Protein AF-A0A7Y5XVA0-F1 (afdb_monomer_lite)

Sequence (222 aa):
MSARGDDVVVELEGGRGWTISIGSWGIGSARVGIRITCPNGSQLECDTASADVRVTGTLGDARVRTASGDLRLDRVEGQLELKSASGDIYVQRVEGRATVNTVSGDVQLLTAMNGVAVNSVSGDAMLGEIFGDVAAGTVSGDLMVRAAGPGDVGLKAVSGDVVVAMRRGLRLRLDVNSVSGSVGSELEVSDAPARNDGPEATLRVRTVSGDVRITRAAEAVA

Foldseek 3Di:
DDDDPAEAEAEDDDDPDDDDDDDDDDDDPHHHHYHYHDDAQDEEDEEEAEDAAADDHHHEHYAYAYAYYAYAAEYYAHEAHEEYAEYAYHYAEYAYEYEYEYAYYEYAYAEYAAEYAYEYAYYEYAAHAYHEEYHYEYAYYEYAHQEYEAYEYAYEYAEYEYEHAYEPLEAEDEAEDEQEEEEEEPDDDDPPDPPGPGHYYYHYYYYDYYYYYYHHRDPPPD

Secondary structure (DSSP, 8-state):
-EEETTEEEEE--S-S-----------SS---EEEEE--TTEEEEEEESS--EEEEEEEEEEEEEESSS-EEEEEESS-EEEEEEES-EEEEEESS-EEEEEEES-EEEEEESS-EEEEEEES-EEEEEE-S-EEEEEEES-EEEEEE-SSEEEEEEEES-EEEEEPTT-EEEEEEEEEES-EEE-S----S-----PPEEEEEEEEEES-EEEEEPPP---

Radius of gyration: 20.23 Å; chains: 1; bounding box: 54×29×68 Å

pLDDT: mean 82.47, std 16.83, range [29.06, 97.69]

Structure (mmCIF, N/CA/C/O backbone):
data_AF-A0A7Y5XVA0-F1
#
_entry.id   AF-A0A7Y5XVA0-F1
#
loop_
_atom_site.group_PDB
_atom_site.id
_atom_site.type_symbol
_atom_site.label_atom_id
_atom_site.label_alt_id
_atom_site.label_comp_id
_atom_site.label_asym_id
_atom_site.label_entity_id
_atom_site.label_seq_id
_atom_site.pdbx_PDB_ins_code
_atom_site.Cartn_x
_atom_site.Cartn_y
_atom_site.Cartn_z
_atom_site.occupancy
_atom_site.B_iso_or_equiv
_atom_site.auth_seq_id
_atom_site.auth_comp_id
_atom_site.auth_asym_id
_atom_site.auth_atom_id
_atom_site.pdbx_PDB_model_num
ATOM 1 N N . MET A 1 1 ? -24.177 -7.136 22.968 1.00 45.56 1 MET A N 1
ATOM 2 C CA . MET A 1 1 ? -22.995 -6.504 23.593 1.00 45.56 1 MET A CA 1
ATOM 3 C C . MET A 1 1 ? -22.729 -7.198 24.919 1.00 45.56 1 MET A C 1
ATOM 5 O O . MET A 1 1 ? -23.541 -7.076 25.827 1.00 45.56 1 MET A O 1
ATOM 9 N N . SER A 1 2 ? -21.644 -7.961 25.026 1.00 37.25 2 SER A N 1
ATOM 10 C CA . SER A 1 2 ? -21.160 -8.493 26.305 1.00 37.25 2 SER A CA 1
ATOM 11 C C . SER A 1 2 ? -19.715 -8.047 26.479 1.00 37.25 2 SER A C 1
ATOM 13 O O . SER A 1 2 ? -18.892 -8.350 25.620 1.00 37.25 2 SER A O 1
ATOM 15 N N . ALA A 1 3 ? -19.414 -7.325 27.555 1.00 38.09 3 ALA A N 1
ATOM 16 C CA . ALA A 1 3 ? -18.051 -6.947 27.905 1.00 38.09 3 ALA A CA 1
ATOM 17 C C . ALA A 1 3 ? -17.576 -7.839 29.060 1.00 38.09 3 ALA A C 1
ATOM 19 O O . ALA A 1 3 ? -18.147 -7.807 30.152 1.00 38.09 3 ALA A O 1
ATOM 20 N N . ARG A 1 4 ? -16.549 -8.656 28.817 1.00 41.53 4 ARG A N 1
ATOM 21 C CA . ARG A 1 4 ? -15.642 -9.143 29.870 1.00 41.53 4 ARG A CA 1
ATOM 22 C C . ARG A 1 4 ? -14.407 -8.245 29.813 1.00 41.53 4 ARG A C 1
ATOM 24 O O . ARG A 1 4 ? -14.114 -7.744 28.739 1.00 41.53 4 ARG A O 1
ATOM 31 N N . GLY A 1 5 ? -13.739 -8.022 30.945 1.00 46.78 5 GLY A N 1
ATOM 32 C CA . GLY A 1 5 ? -12.806 -6.905 31.197 1.00 46.78 5 GLY A CA 1
ATOM 33 C C . GLY A 1 5 ? -11.734 -6.575 30.145 1.00 46.78 5 GLY A C 1
ATOM 34 O O . GLY A 1 5 ? -11.203 -5.471 30.192 1.00 46.78 5 GLY A O 1
ATOM 35 N N . ASP A 1 6 ? -11.479 -7.463 29.181 1.00 61.00 6 ASP A N 1
ATOM 36 C CA . ASP A 1 6 ? -10.396 -7.356 28.201 1.00 61.00 6 ASP A CA 1
ATOM 37 C C . ASP A 1 6 ? -10.855 -7.583 26.736 1.00 61.00 6 ASP A C 1
ATOM 39 O O . ASP A 1 6 ? -10.049 -7.428 25.819 1.00 61.00 6 ASP A O 1
ATOM 43 N N . ASP A 1 7 ? -12.125 -7.949 26.486 1.00 59.97 7 ASP A N 1
ATOM 44 C CA . ASP A 1 7 ? -12.673 -8.224 25.140 1.00 59.97 7 ASP A CA 1
ATOM 45 C C . ASP A 1 7 ? -14.049 -7.553 24.958 1.00 59.97 7 ASP A C 1
ATOM 47 O O . ASP A 1 7 ? -15.001 -7.802 25.710 1.00 59.97 7 ASP A O 1
ATOM 51 N N . VAL A 1 8 ? -14.152 -6.693 23.943 1.00 65.88 8 VAL A N 1
ATOM 52 C CA . VAL A 1 8 ? -15.393 -6.046 23.510 1.00 65.88 8 VAL A CA 1
ATOM 53 C C . VAL A 1 8 ? -15.875 -6.735 22.241 1.00 65.88 8 VAL A C 1
ATOM 55 O O . VAL A 1 8 ? -15.352 -6.503 21.151 1.00 65.88 8 VAL A O 1
ATOM 58 N N . VAL A 1 9 ? -16.918 -7.555 22.378 1.00 73.44 9 VAL A N 1
ATOM 59 C CA . VAL A 1 9 ? -17.551 -8.235 21.242 1.00 73.44 9 VAL A CA 1
ATOM 60 C C . VAL A 1 9 ? -18.834 -7.508 20.844 1.00 73.44 9 VAL A C 1
ATOM 62 O O . VAL A 1 9 ? -19.777 -7.380 21.639 1.00 73.44 9 VAL A O 1
ATOM 65 N N . VAL A 1 10 ? -18.866 -7.038 19.598 1.00 71.69 10 VAL A N 1
ATOM 66 C CA . VAL A 1 10 ? -20.031 -6.421 18.964 1.00 71.69 10 VAL A CA 1
ATOM 67 C C . VAL A 1 10 ? -20.466 -7.283 17.786 1.00 71.69 10 VAL A C 1
ATOM 69 O O . VAL A 1 10 ? -19.755 -7.406 16.795 1.00 71.69 10 VAL A O 1
ATOM 72 N N . GLU A 1 11 ? -21.652 -7.869 17.891 1.00 67.19 11 GLU A N 1
ATOM 73 C CA . GLU A 1 11 ? -22.294 -8.614 16.809 1.00 67.19 11 GLU A CA 1
ATOM 74 C C . GLU A 1 11 ? -23.479 -7.798 16.294 1.00 67.19 11 GLU A C 1
ATOM 76 O O . GLU A 1 11 ? -24.327 -7.369 17.080 1.00 67.19 11 GLU A O 1
ATOM 81 N N . LEU A 1 12 ? -23.508 -7.548 14.984 1.00 62.44 12 LEU A N 1
ATOM 82 C CA . LEU A 1 12 ? -24.607 -6.870 14.304 1.00 62.44 12 LEU A CA 1
ATOM 83 C C . LEU A 1 12 ? -25.375 -7.875 13.437 1.00 62.44 12 LEU A C 1
ATOM 85 O O . LEU A 1 12 ? -24.814 -8.441 12.499 1.00 62.44 12 LEU A O 1
ATOM 89 N N . GLU A 1 13 ? -26.670 -8.053 13.706 1.00 55.62 13 GLU A N 1
ATOM 90 C CA . GLU A 1 13 ? -27.573 -8.865 12.882 1.00 55.62 13 GLU A CA 1
ATOM 91 C C . GLU A 1 13 ? -28.537 -7.974 12.085 1.00 55.62 13 GLU A C 1
ATOM 93 O O . GLU A 1 13 ? -29.453 -7.376 12.645 1.00 55.62 13 GLU A O 1
ATOM 98 N N . GLY A 1 14 ? -28.362 -7.926 10.758 1.00 54.56 14 GLY A N 1
ATOM 99 C CA . GLY A 1 14 ? -29.307 -7.291 9.829 1.00 54.56 14 GLY A CA 1
ATOM 100 C C . GLY A 1 14 ? -29.400 -5.757 9.915 1.00 54.56 14 GLY A C 1
ATOM 101 O O . GLY A 1 14 ? -28.989 -5.132 10.879 1.00 54.56 14 GLY A O 1
ATOM 102 N N . GLY A 1 15 ? -29.934 -5.126 8.862 1.00 48.69 15 GLY A N 1
ATOM 103 C CA . GLY A 1 15 ? -30.126 -3.668 8.750 1.00 48.69 15 GLY A CA 1
ATOM 104 C C . GLY A 1 15 ? -29.052 -2.948 7.920 1.00 48.69 15 GLY A C 1
ATOM 105 O O . GLY A 1 15 ? -27.884 -3.328 7.916 1.00 48.69 15 GLY A O 1
ATOM 106 N N . ARG A 1 16 ? -29.462 -1.915 7.170 1.00 47.34 16 ARG A N 1
ATOM 107 C CA . ARG A 1 16 ? -28.569 -1.031 6.400 1.00 47.34 16 ARG A CA 1
ATOM 108 C C . ARG A 1 16 ? -28.247 0.214 7.230 1.00 47.34 16 ARG A C 1
ATOM 110 O O . ARG A 1 16 ? -29.170 0.841 7.735 1.00 47.34 16 ARG A O 1
ATOM 117 N N . GLY A 1 17 ? -26.969 0.598 7.285 1.00 50.00 17 GLY A N 1
ATOM 118 C CA . GLY A 1 17 ? -26.526 1.887 7.835 1.00 50.00 17 GLY A CA 1
ATOM 119 C C . GLY A 1 17 ? -26.361 1.916 9.356 1.00 50.00 17 GLY A C 1
ATOM 120 O O . GLY A 1 17 ? -27.030 2.692 10.030 1.00 50.00 17 GLY A O 1
ATOM 121 N N . TRP A 1 18 ? -25.459 1.095 9.897 1.00 57.81 18 TRP A N 1
ATOM 122 C CA . TRP A 1 18 ? -25.109 1.122 11.320 1.00 57.81 18 TRP A CA 1
ATOM 123 C C . TRP A 1 18 ? -23.803 1.885 11.544 1.00 57.81 18 TRP A C 1
ATOM 125 O O . TRP A 1 18 ? -22.840 1.699 10.803 1.00 57.81 18 TRP A O 1
ATOM 135 N N . THR A 1 19 ? -23.756 2.696 12.600 1.00 51.38 19 THR A N 1
ATOM 136 C CA . THR A 1 19 ? -22.535 3.348 13.087 1.00 51.38 19 THR A CA 1
ATOM 137 C C . THR A 1 19 ? -22.286 2.894 14.518 1.00 51.38 19 THR A C 1
ATOM 139 O O . THR A 1 19 ? -23.130 3.101 15.389 1.00 51.38 19 THR A O 1
ATOM 142 N N . ILE A 1 20 ? -21.130 2.281 14.771 1.00 59.50 20 ILE A N 1
ATOM 143 C CA . ILE A 1 20 ? -20.661 1.980 16.125 1.00 59.50 20 ILE A CA 1
ATOM 144 C C . ILE A 1 20 ? -19.644 3.059 16.489 1.00 59.50 20 ILE A C 1
ATOM 146 O O . ILE A 1 20 ? -18.610 3.172 15.839 1.00 59.50 20 ILE A O 1
ATOM 150 N N . SER A 1 21 ? -19.932 3.843 17.526 1.00 52.53 21 SER A N 1
ATOM 151 C CA . SER A 1 21 ? -18.971 4.786 18.099 1.00 52.53 21 SER A CA 1
ATOM 152 C C . SER A 1 21 ? -18.554 4.279 19.473 1.00 52.53 21 SER A C 1
ATOM 154 O O . SER A 1 21 ? -19.372 4.202 20.391 1.00 52.53 21 SER A O 1
ATOM 156 N N . ILE A 1 22 ? -17.290 3.875 19.598 1.00 60.47 22 ILE A N 1
ATOM 157 C CA . ILE A 1 22 ? -16.677 3.505 20.874 1.00 60.47 22 ILE A CA 1
ATOM 158 C C . ILE A 1 22 ? -15.844 4.714 21.302 1.00 60.47 22 ILE A C 1
ATOM 160 O O . ILE A 1 22 ? -14.907 5.099 20.609 1.00 60.47 22 ILE A O 1
ATOM 164 N N . GLY A 1 23 ? -16.254 5.371 22.390 1.00 51.88 23 GLY A N 1
ATOM 165 C CA . GLY A 1 23 ? -15.655 6.630 22.845 1.00 51.88 23 GLY A CA 1
ATOM 166 C C . GLY A 1 23 ? -14.207 6.503 23.330 1.00 51.88 23 GLY A C 1
ATOM 167 O O . GLY A 1 23 ? -13.654 5.411 23.421 1.00 51.88 23 GLY A O 1
ATOM 168 N N . SER A 1 24 ? -13.607 7.642 23.685 1.00 48.88 24 SER A N 1
ATOM 169 C CA . SER A 1 24 ? -12.249 7.716 24.238 1.00 48.88 24 SER A CA 1
ATOM 170 C C . SER A 1 24 ? -12.191 7.080 25.626 1.00 48.88 24 SER A C 1
ATOM 172 O O . SER A 1 24 ? -12.915 7.493 26.535 1.00 48.88 24 SER A O 1
ATOM 174 N N . TRP A 1 25 ? -11.351 6.061 25.791 1.00 55.16 25 TRP A N 1
ATOM 175 C CA . TRP A 1 25 ? -11.098 5.440 27.086 1.00 55.16 25 TRP A CA 1
ATOM 176 C C . TRP A 1 25 ? -9.774 5.990 27.621 1.00 55.16 25 TRP A C 1
ATOM 178 O O . TRP A 1 25 ? -8.738 5.887 26.969 1.00 55.16 25 TRP A O 1
ATOM 188 N N . GLY A 1 26 ? -9.792 6.570 28.821 1.00 49.34 26 GLY A N 1
ATOM 189 C CA . GLY A 1 26 ? -8.567 6.795 29.581 1.00 49.34 26 GLY A CA 1
ATOM 190 C C . GLY A 1 26 ? -8.193 5.490 30.267 1.00 49.34 26 GLY A C 1
ATOM 191 O O . GLY A 1 26 ? -8.879 5.090 31.204 1.00 49.34 26 GLY A O 1
ATOM 192 N N . ILE A 1 27 ? -7.151 4.802 29.801 1.00 48.59 27 ILE A N 1
ATOM 193 C CA . ILE A 1 27 ? -6.745 3.517 30.374 1.00 48.59 27 ILE A CA 1
ATOM 194 C C . ILE A 1 27 ? -5.239 3.525 30.606 1.00 48.59 27 ILE A C 1
ATOM 196 O O . ILE A 1 27 ? -4.465 3.936 29.744 1.00 48.59 27 ILE A O 1
ATOM 200 N N . GLY A 1 28 ? -4.827 3.052 31.783 1.00 56.44 28 GLY A N 1
ATOM 201 C CA . GLY A 1 28 ? -3.468 2.559 31.998 1.00 56.44 28 GLY A CA 1
ATOM 202 C C . GLY A 1 28 ? -3.158 1.350 31.099 1.00 56.44 28 GLY A C 1
ATOM 203 O O . GLY A 1 28 ? -3.885 1.060 30.158 1.00 56.44 28 GLY A O 1
ATOM 204 N N . SER A 1 29 ? -2.087 0.617 31.402 1.00 55.50 29 SER A N 1
ATOM 205 C CA . SER A 1 29 ? -1.448 -0.428 30.573 1.00 55.50 29 SER A CA 1
ATOM 206 C C . SER A 1 29 ? -2.275 -1.687 30.215 1.00 55.50 29 SER A C 1
ATOM 208 O O . SER A 1 29 ? -1.691 -2.744 29.973 1.00 55.50 29 SER A O 1
ATOM 210 N N . ALA A 1 30 ? -3.606 -1.638 30.221 1.00 61.94 30 ALA A N 1
ATOM 211 C CA . ALA A 1 30 ? -4.460 -2.764 29.857 1.00 61.94 30 ALA A CA 1
ATOM 212 C C . ALA A 1 30 ? -4.534 -2.937 28.330 1.00 61.94 30 ALA A C 1
ATOM 214 O O . ALA A 1 30 ? -4.651 -1.967 27.582 1.00 61.94 30 ALA A O 1
ATOM 215 N N . ARG A 1 31 ? -4.474 -4.191 27.869 1.00 68.00 31 ARG A N 1
ATOM 216 C CA . ARG A 1 31 ? -4.695 -4.560 26.464 1.00 68.00 31 ARG A CA 1
ATOM 217 C C . ARG A 1 31 ? -6.180 -4.829 26.260 1.00 68.00 31 ARG A C 1
ATOM 219 O O . ARG A 1 31 ? -6.758 -5.590 27.027 1.00 68.00 31 ARG A O 1
ATOM 226 N N . VAL A 1 32 ? -6.768 -4.235 25.227 1.00 74.00 32 VAL A N 1
ATOM 227 C CA . VAL A 1 32 ? -8.185 -4.413 24.888 1.00 74.00 32 VAL A CA 1
ATOM 228 C C . VAL A 1 32 ? -8.284 -5.071 23.518 1.00 74.00 32 VAL A C 1
ATOM 230 O O . VAL A 1 32 ? -7.736 -4.561 22.544 1.00 74.00 32 VAL A O 1
A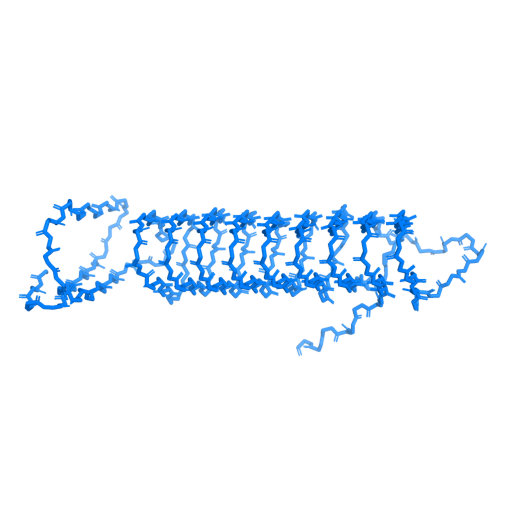TOM 233 N N . GLY A 1 33 ? -8.978 -6.204 23.447 1.00 82.12 33 GLY A N 1
ATOM 234 C CA . GLY A 1 33 ? -9.419 -6.803 22.192 1.00 82.12 33 GLY A CA 1
ATOM 235 C C . GLY A 1 33 ? -10.786 -6.254 21.799 1.00 82.12 33 GLY A C 1
ATOM 236 O O . GLY A 1 33 ? -11.673 -6.131 22.641 1.00 82.12 33 GLY A O 1
ATOM 237 N N . ILE A 1 34 ? -10.968 -5.913 20.524 1.00 84.19 34 ILE A N 1
ATOM 238 C CA . ILE A 1 34 ? -12.273 -5.526 19.982 1.00 84.19 34 ILE A CA 1
ATOM 239 C C . ILE A 1 34 ? -12.575 -6.440 18.801 1.00 84.19 34 ILE A C 1
ATOM 241 O O . ILE A 1 34 ? -11.815 -6.494 17.834 1.00 84.19 34 ILE A O 1
ATOM 245 N N . ARG A 1 35 ? -13.697 -7.157 18.870 1.00 87.88 35 ARG A N 1
ATOM 246 C CA . ARG A 1 35 ? -14.197 -8.005 17.785 1.00 87.88 35 ARG A CA 1
ATOM 247 C C . ARG A 1 35 ? -15.538 -7.465 17.313 1.00 87.88 35 ARG A C 1
ATOM 249 O O . ARG A 1 35 ? -16.496 -7.445 18.081 1.00 87.88 35 ARG A O 1
ATOM 256 N N . ILE A 1 36 ? -15.605 -7.051 16.051 1.00 86.31 36 ILE A N 1
ATOM 257 C CA . ILE A 1 36 ? -16.828 -6.537 15.429 1.00 86.31 36 ILE A CA 1
ATOM 258 C C . ILE A 1 36 ? -17.213 -7.459 14.275 1.00 86.31 36 ILE A C 1
ATOM 260 O O . ILE A 1 36 ? -16.455 -7.603 13.318 1.00 86.31 36 ILE A O 1
ATOM 264 N N . THR A 1 37 ? -18.400 -8.051 14.354 1.00 87.06 37 THR A N 1
ATOM 265 C CA . THR A 1 37 ? -19.007 -8.813 13.260 1.00 87.06 37 THR A CA 1
ATOM 266 C C . THR A 1 37 ? -20.062 -7.940 12.596 1.00 87.06 37 THR A C 1
ATOM 268 O O . THR A 1 37 ? -21.011 -7.500 13.248 1.00 87.06 37 THR A O 1
ATOM 271 N N . CYS A 1 38 ? -19.897 -7.683 11.301 1.00 85.19 38 CYS A N 1
ATOM 272 C CA . CYS A 1 38 ? -20.801 -6.862 10.502 1.00 85.19 38 CYS A CA 1
ATOM 273 C C . CYS A 1 38 ? -21.108 -7.533 9.149 1.00 85.19 38 CYS A C 1
ATOM 275 O O . CYS A 1 38 ? -20.374 -8.435 8.735 1.00 85.19 38 CYS A O 1
ATOM 277 N N . PRO A 1 39 ? -22.200 -7.144 8.465 1.00 86.44 39 PRO A N 1
ATOM 278 C CA . PRO A 1 39 ? -22.506 -7.641 7.126 1.00 86.44 39 PRO A CA 1
ATOM 279 C C . PRO A 1 39 ? -21.415 -7.299 6.100 1.00 86.44 39 PRO A C 1
ATOM 281 O O . PRO A 1 39 ? -20.732 -6.283 6.208 1.00 86.44 39 PRO A O 1
ATOM 284 N N . ASN A 1 40 ? -21.299 -8.112 5.048 1.00 86.94 40 ASN A N 1
ATOM 285 C CA . ASN A 1 40 ? -20.398 -7.810 3.932 1.00 86.94 40 ASN A CA 1
ATOM 286 C C . ASN A 1 40 ? -20.739 -6.455 3.292 1.00 86.94 40 ASN A C 1
ATOM 288 O O . ASN A 1 40 ? -21.912 -6.099 3.153 1.00 86.94 40 ASN A O 1
ATOM 292 N N . GLY A 1 41 ? -19.707 -5.723 2.875 1.00 85.38 41 GLY A N 1
ATOM 293 C CA . GLY A 1 41 ? -19.854 -4.396 2.276 1.00 85.38 41 GLY A CA 1
ATOM 294 C C . GLY A 1 41 ? -19.999 -3.265 3.300 1.00 85.38 41 GLY A C 1
ATOM 295 O O . GLY A 1 41 ? -20.217 -2.117 2.913 1.00 85.38 41 GLY A O 1
ATOM 296 N N . SER A 1 42 ? -19.874 -3.549 4.601 1.00 89.38 42 SER A N 1
ATOM 297 C CA . SER A 1 42 ? -19.803 -2.508 5.628 1.00 89.38 42 SER A CA 1
ATOM 298 C C . SER A 1 42 ? -18.618 -1.568 5.393 1.00 89.38 42 SER A C 1
ATOM 300 O O . SER A 1 42 ? -17.539 -1.991 4.973 1.00 89.38 42 SER A O 1
ATOM 302 N N . GLN A 1 43 ? -18.838 -0.282 5.669 1.00 90.62 43 GLN A N 1
ATOM 303 C CA . GLN A 1 43 ? -17.787 0.728 5.629 1.00 90.62 43 GLN A CA 1
ATOM 304 C C . GLN A 1 43 ? -16.954 0.658 6.908 1.00 90.62 43 GLN A C 1
ATOM 306 O O . GLN A 1 43 ? -17.509 0.564 8.005 1.00 90.62 43 GLN A O 1
ATOM 311 N N . LEU A 1 44 ? -15.634 0.718 6.763 1.00 90.00 44 LEU A N 1
ATOM 312 C CA . LEU A 1 44 ? -14.701 0.763 7.883 1.00 90.00 44 LEU A CA 1
ATOM 313 C C . LEU A 1 44 ? -14.112 2.165 8.001 1.00 90.00 44 LEU A C 1
ATOM 315 O O . LEU A 1 44 ? -13.442 2.629 7.084 1.00 90.00 44 LEU A O 1
ATOM 319 N N . GLU A 1 45 ? -14.295 2.799 9.154 1.00 92.62 45 GLU A N 1
ATOM 320 C CA . GLU A 1 45 ? -13.478 3.930 9.587 1.00 92.62 45 GLU A CA 1
ATOM 321 C C . GLU A 1 45 ? -12.815 3.549 10.911 1.00 92.62 45 GLU A C 1
ATOM 323 O O . GLU A 1 45 ? -13.498 3.264 11.895 1.00 92.62 45 GLU A O 1
ATOM 328 N N . CYS A 1 46 ? -11.486 3.462 10.912 1.00 89.06 46 CYS A N 1
ATOM 329 C CA . CYS A 1 46 ? -10.713 3.032 12.071 1.00 89.06 46 CYS A CA 1
ATOM 330 C C . CYS A 1 46 ? -9.558 3.997 12.327 1.00 89.06 46 CYS A C 1
ATOM 332 O O . CYS A 1 46 ? -8.667 4.148 11.493 1.00 89.06 46 CYS A O 1
ATOM 334 N N . ASP A 1 47 ? -9.578 4.624 13.499 1.00 91.81 47 ASP A N 1
ATOM 335 C CA . ASP A 1 47 ? -8.521 5.496 13.991 1.00 91.81 47 ASP A CA 1
ATOM 336 C C . ASP A 1 47 ? -7.930 4.887 15.261 1.00 91.81 47 ASP A C 1
ATOM 338 O O . ASP A 1 47 ? -8.647 4.652 16.236 1.00 91.81 47 ASP A O 1
ATOM 342 N N . THR A 1 48 ? -6.627 4.622 15.265 1.00 86.56 48 THR A N 1
ATOM 343 C CA . THR A 1 48 ? -5.937 4.058 16.430 1.00 86.56 48 THR A CA 1
ATOM 344 C C . THR A 1 48 ? -4.554 4.672 16.625 1.00 86.56 48 THR A C 1
ATOM 346 O O . THR A 1 48 ? -3.878 5.071 15.682 1.00 86.56 48 THR A O 1
ATOM 349 N N . ALA A 1 49 ? -4.118 4.781 17.878 1.00 87.38 49 ALA A N 1
ATOM 350 C CA . ALA A 1 49 ? -2.747 5.173 18.193 1.00 87.38 49 ALA A CA 1
ATOM 351 C C . ALA A 1 49 ? -1.802 3.958 18.197 1.00 87.38 49 ALA A C 1
ATOM 353 O O . ALA A 1 49 ? -0.658 4.047 17.759 1.00 87.38 49 ALA A O 1
ATOM 354 N N . SER A 1 50 ? -2.274 2.823 18.708 1.00 86.31 50 SER A N 1
ATOM 355 C CA . SER A 1 50 ? -1.495 1.591 18.795 1.00 86.31 50 SER A CA 1
ATOM 356 C C . SER A 1 50 ? -2.437 0.400 18.862 1.00 86.31 50 SER A C 1
ATOM 358 O O . SER A 1 50 ? -2.986 0.101 19.922 1.00 86.31 50 SER A O 1
ATOM 360 N N . ALA A 1 51 ? -2.697 -0.223 17.715 1.00 87.56 51 ALA A N 1
ATOM 361 C CA . ALA A 1 51 ? -3.470 -1.456 17.642 1.00 87.56 51 ALA A CA 1
ATOM 362 C C . ALA A 1 51 ? -3.251 -2.162 16.307 1.00 87.56 51 ALA A C 1
ATOM 364 O O . ALA A 1 51 ? -3.215 -1.513 15.260 1.00 87.56 51 ALA A O 1
ATOM 365 N N . ASP A 1 52 ? -3.225 -3.490 16.356 1.00 91.25 52 ASP A N 1
ATOM 366 C CA . ASP A 1 52 ? -3.292 -4.311 15.155 1.00 91.25 52 ASP A CA 1
ATOM 367 C C . ASP A 1 52 ? -4.741 -4.373 14.669 1.00 91.25 52 ASP A C 1
ATOM 369 O O . ASP A 1 52 ? -5.665 -4.674 15.434 1.00 91.25 52 ASP A O 1
ATOM 373 N N . VAL A 1 53 ? -4.950 -4.119 13.381 1.00 92.69 53 VAL A N 1
ATOM 374 C CA . VAL A 1 53 ? -6.271 -4.165 12.753 1.00 92.69 53 VAL A CA 1
ATOM 375 C C . VAL A 1 53 ? -6.296 -5.325 11.779 1.00 92.69 53 VAL A C 1
ATOM 377 O O . VAL A 1 53 ? -5.653 -5.300 10.731 1.00 92.69 53 VAL A O 1
ATOM 380 N N . ARG A 1 54 ? -7.082 -6.350 12.104 1.00 95.06 54 ARG A N 1
ATOM 381 C CA . ARG A 1 54 ? -7.335 -7.482 11.212 1.00 95.06 54 ARG A CA 1
ATOM 382 C C . ARG A 1 54 ? -8.792 -7.481 10.786 1.00 95.06 54 ARG A C 1
ATOM 384 O O . ARG A 1 54 ? -9.682 -7.572 11.626 1.00 95.06 54 ARG A O 1
ATOM 391 N N . VAL A 1 55 ? -9.015 -7.456 9.478 1.00 93.62 55 VAL A N 1
ATOM 392 C CA . VAL A 1 55 ? -10.339 -7.588 8.878 1.00 93.62 55 VAL A CA 1
ATOM 393 C C . VAL A 1 55 ? -10.367 -8.802 7.976 1.00 93.62 55 VAL A C 1
ATOM 395 O O . VAL A 1 55 ? -9.633 -8.883 6.992 1.00 93.62 55 VAL A O 1
ATOM 398 N N . THR A 1 56 ? -11.266 -9.717 8.311 1.00 93.69 56 THR A N 1
ATOM 399 C CA . THR A 1 56 ? -11.569 -10.895 7.507 1.00 93.69 56 THR A CA 1
ATOM 400 C C . THR A 1 56 ? -12.897 -10.713 6.787 1.00 93.69 56 THR A C 1
ATOM 402 O O . THR A 1 56 ? -13.873 -10.299 7.414 1.00 93.69 56 THR A O 1
ATOM 405 N N . GLY A 1 57 ? -12.957 -11.066 5.505 1.00 92.12 57 GLY A N 1
ATOM 406 C CA . GLY A 1 57 ? -14.158 -10.894 4.682 1.00 92.12 57 GLY A CA 1
ATOM 407 C C . GLY A 1 57 ? -14.094 -9.661 3.782 1.00 92.12 57 GLY A C 1
ATOM 408 O O . GLY A 1 57 ? -13.015 -9.255 3.354 1.00 92.12 57 GLY A O 1
ATOM 409 N N . THR A 1 58 ? -15.261 -9.117 3.424 1.00 92.44 58 THR A N 1
ATOM 410 C CA . THR A 1 58 ? -15.368 -8.066 2.400 1.00 92.44 58 THR A CA 1
ATOM 411 C C . THR A 1 58 ? -15.913 -6.766 2.977 1.00 92.44 58 THR A C 1
ATOM 413 O O . THR A 1 58 ? -17.037 -6.729 3.481 1.00 92.44 58 THR A O 1
ATOM 416 N N . LEU A 1 59 ? -15.122 -5.702 2.864 1.00 93.31 59 LEU A N 1
ATOM 417 C CA . LEU A 1 59 ? -15.512 -4.332 3.186 1.00 93.31 59 LEU A CA 1
ATOM 418 C C . LEU A 1 59 ? -16.052 -3.613 1.949 1.00 93.31 59 LEU A C 1
ATOM 420 O O . LEU A 1 59 ? -15.677 -3.942 0.825 1.00 93.31 59 LEU A O 1
ATOM 424 N N . GLY A 1 60 ? -16.893 -2.605 2.179 1.00 94.38 60 GLY A N 1
ATOM 425 C CA . GLY A 1 60 ? -17.238 -1.601 1.175 1.00 94.38 60 GLY A CA 1
ATOM 426 C C . GLY A 1 60 ? -16.073 -0.628 1.006 1.00 94.38 60 GLY A C 1
ATOM 427 O O . GLY A 1 60 ? -15.008 -1.015 0.533 1.00 94.38 60 GLY A O 1
ATOM 428 N N . ASP A 1 61 ? -16.250 0.620 1.437 1.00 94.12 61 ASP A N 1
ATOM 429 C CA . ASP A 1 61 ? -15.144 1.576 1.565 1.00 94.12 61 ASP A CA 1
ATOM 430 C C . ASP A 1 61 ? -14.392 1.373 2.887 1.00 94.12 61 ASP A C 1
ATOM 432 O O . ASP A 1 61 ? -14.993 1.052 3.917 1.00 94.12 61 ASP A O 1
ATOM 436 N N . ALA A 1 62 ? -13.080 1.595 2.879 1.00 95.19 62 ALA A N 1
ATOM 437 C CA . ALA A 1 62 ? -12.236 1.448 4.057 1.00 95.19 62 ALA A CA 1
ATOM 438 C C . ALA A 1 62 ? -11.285 2.637 4.216 1.00 95.19 62 ALA A C 1
ATOM 440 O O . ALA A 1 62 ? -10.478 2.935 3.335 1.00 95.19 62 ALA A O 1
ATOM 441 N N . ARG A 1 63 ? -11.344 3.283 5.381 1.00 96.31 63 ARG A N 1
ATOM 442 C CA . ARG A 1 63 ? -10.401 4.302 5.833 1.00 96.31 63 ARG A CA 1
ATOM 443 C C . ARG A 1 63 ? -9.783 3.866 7.155 1.00 96.31 63 ARG A C 1
ATOM 445 O O . ARG A 1 63 ? -10.490 3.709 8.147 1.00 96.31 63 ARG A O 1
ATOM 452 N N . VAL A 1 64 ? -8.464 3.718 7.185 1.00 95.19 64 VAL A N 1
ATOM 453 C CA . VAL A 1 64 ? -7.740 3.390 8.418 1.00 95.19 64 VAL A CA 1
ATOM 454 C C . VAL A 1 64 ? -6.596 4.369 8.619 1.00 95.19 64 VAL A C 1
ATOM 456 O O . VAL A 1 64 ? -5.789 4.590 7.712 1.00 95.19 64 VAL A O 1
ATOM 459 N N . ARG A 1 65 ? -6.520 4.956 9.813 1.00 95.12 65 ARG A N 1
ATOM 460 C CA . ARG A 1 65 ? -5.383 5.758 10.259 1.00 95.12 65 ARG A CA 1
ATOM 461 C C . ARG A 1 65 ? -4.841 5.154 11.546 1.00 95.12 65 ARG A C 1
ATOM 463 O O . ARG A 1 65 ? -5.552 5.053 12.542 1.00 95.12 65 ARG A O 1
ATOM 470 N N . THR A 1 66 ? -3.576 4.762 11.525 1.00 92.31 66 THR A N 1
ATOM 471 C CA . THR A 1 66 ? -2.886 4.247 12.705 1.00 92.31 66 THR A CA 1
ATOM 472 C C . THR A 1 66 ? -1.571 4.978 12.934 1.00 92.31 66 THR A C 1
ATOM 474 O O . THR A 1 66 ? -0.882 5.343 11.982 1.00 92.31 66 THR A O 1
ATOM 477 N N . ALA A 1 67 ? -1.210 5.222 14.193 1.00 91.00 67 ALA A N 1
ATOM 478 C CA . ALA A 1 67 ? 0.153 5.639 14.511 1.00 91.00 67 ALA A CA 1
ATOM 479 C C . ALA A 1 67 ? 1.098 4.436 14.667 1.00 91.00 67 ALA A C 1
ATOM 481 O O . ALA A 1 67 ? 2.275 4.562 14.349 1.00 91.00 67 ALA A O 1
ATOM 482 N N . SER A 1 68 ? 0.605 3.279 15.117 1.00 90.06 68 SER A N 1
ATOM 483 C CA . SER A 1 68 ? 1.393 2.048 15.216 1.00 90.06 68 SER A CA 1
ATOM 484 C C . SER A 1 68 ? 0.516 0.795 15.202 1.00 90.06 68 SER A C 1
ATOM 486 O O . SER A 1 68 ? -0.601 0.806 15.727 1.00 90.06 68 SER A O 1
ATOM 488 N N . GLY A 1 69 ? 1.044 -0.292 14.650 1.00 89.31 69 GLY A N 1
ATOM 489 C CA . GLY A 1 69 ? 0.400 -1.606 14.635 1.00 89.31 69 GLY A CA 1
ATOM 490 C C . GLY A 1 69 ? 0.140 -2.112 13.223 1.00 89.31 69 GLY A C 1
ATOM 491 O O . GLY A 1 69 ? 0.060 -1.331 12.270 1.00 89.31 69 GLY A O 1
ATOM 492 N N . ASP A 1 70 ? 0.015 -3.427 13.103 1.00 94.38 70 ASP A N 1
ATOM 493 C CA . ASP A 1 70 ? -0.066 -4.085 11.805 1.00 94.38 70 ASP A CA 1
ATOM 494 C C . ASP A 1 70 ? -1.491 -4.034 11.250 1.00 94.38 70 ASP A C 1
ATOM 496 O O . ASP A 1 70 ? -2.485 -4.216 11.961 1.00 94.38 70 ASP A O 1
ATOM 500 N N . LEU A 1 71 ? -1.605 -3.817 9.944 1.00 95.50 71 LEU A N 1
ATOM 501 C CA . LEU A 1 71 ? -2.876 -3.740 9.236 1.00 95.50 71 LEU A CA 1
ATOM 502 C C . LEU A 1 71 ? -3.001 -4.931 8.295 1.00 95.50 71 LEU A C 1
ATOM 504 O O . LEU A 1 71 ? -2.193 -5.106 7.390 1.00 95.50 71 LEU A O 1
ATOM 508 N N . ARG A 1 72 ? -4.050 -5.737 8.459 1.00 97.00 72 ARG A N 1
ATOM 509 C CA . ARG A 1 72 ? -4.356 -6.854 7.562 1.00 97.00 72 ARG A CA 1
ATOM 510 C C . ARG A 1 72 ? -5.797 -6.780 7.077 1.00 97.00 72 ARG A C 1
ATOM 512 O O . ARG A 1 72 ? -6.717 -6.990 7.866 1.00 97.00 72 ARG A O 1
ATOM 519 N N . LEU A 1 73 ? -5.985 -6.537 5.782 1.00 96.12 73 LEU A N 1
ATOM 520 C CA . LEU A 1 73 ? -7.295 -6.476 5.129 1.00 96.12 73 LEU A CA 1
ATOM 521 C C . LEU A 1 73 ? -7.408 -7.540 4.029 1.00 96.12 73 LEU A C 1
ATOM 523 O O . LEU A 1 73 ? -6.583 -7.587 3.116 1.00 96.12 73 LEU A O 1
ATOM 527 N N . ASP A 1 74 ? -8.455 -8.363 4.078 1.00 95.56 74 ASP A N 1
ATOM 528 C CA . ASP A 1 74 ? -8.688 -9.394 3.060 1.00 95.56 74 ASP A CA 1
ATOM 529 C C . ASP A 1 74 ? -9.216 -8.803 1.738 1.00 95.56 74 ASP A C 1
ATOM 531 O O . ASP A 1 74 ? -8.604 -8.971 0.678 1.00 95.56 74 ASP A O 1
ATOM 535 N N . ARG A 1 75 ? -10.364 -8.111 1.769 1.00 95.94 75 ARG A N 1
ATOM 536 C CA . ARG A 1 75 ? -10.987 -7.547 0.563 1.00 95.94 75 ARG A CA 1
ATOM 537 C C . ARG A 1 75 ? -11.696 -6.224 0.825 1.00 95.94 75 ARG A C 1
ATOM 539 O O . ARG A 1 75 ? -12.468 -6.108 1.774 1.00 95.94 75 ARG A O 1
ATOM 546 N N . VAL A 1 76 ? -11.488 -5.268 -0.076 1.00 96.88 76 VAL A N 1
ATOM 547 C CA . VAL A 1 76 ? -12.171 -3.967 -0.108 1.00 96.88 76 VAL A CA 1
ATOM 548 C C . VAL A 1 76 ? -12.809 -3.789 -1.485 1.00 96.88 76 VAL A C 1
ATOM 550 O O . VAL A 1 76 ? -12.099 -3.711 -2.484 1.00 96.88 76 VAL A O 1
ATOM 553 N N . GLU A 1 77 ? -14.139 -3.775 -1.563 1.00 95.38 77 GLU A N 1
ATOM 554 C CA . GLU A 1 77 ? -14.873 -3.579 -2.825 1.00 95.38 77 GLU A CA 1
ATOM 555 C C . GLU A 1 77 ? -14.893 -2.108 -3.265 1.00 95.38 77 GLU A C 1
ATOM 557 O O . GLU A 1 77 ? -14.936 -1.799 -4.455 1.00 95.38 77 GLU A O 1
ATOM 562 N N . GLY A 1 78 ? -14.859 -1.192 -2.301 1.00 94.94 78 GLY A N 1
ATOM 563 C CA . GLY A 1 78 ? -14.855 0.245 -2.521 1.00 94.94 78 GLY A CA 1
ATOM 564 C C . GLY A 1 78 ? -13.452 0.848 -2.546 1.00 94.94 78 GLY A C 1
ATOM 565 O O . GLY A 1 78 ? -12.466 0.213 -2.928 1.00 94.94 78 GLY A O 1
ATOM 566 N N . GLN A 1 79 ? -13.365 2.113 -2.146 1.00 95.88 79 GLN A N 1
ATOM 567 C CA . GLN A 1 79 ? -12.101 2.838 -2.037 1.00 95.88 79 GLN A CA 1
ATOM 568 C C . GLN A 1 79 ? -11.358 2.455 -0.756 1.00 95.88 79 GLN A C 1
ATOM 570 O O . GLN A 1 79 ? -11.963 2.300 0.306 1.00 95.88 79 GLN A O 1
ATOM 575 N N . LEU A 1 80 ? -10.031 2.356 -0.852 1.00 97.44 80 LEU A N 1
ATOM 576 C CA . LEU A 1 80 ? -9.148 2.121 0.286 1.00 97.44 80 LEU A CA 1
ATOM 577 C C . LEU A 1 80 ? -8.263 3.347 0.535 1.00 97.44 80 LEU A C 1
ATOM 579 O O . LEU A 1 80 ? -7.480 3.732 -0.332 1.00 97.44 80 LEU A O 1
ATOM 583 N N . GLU A 1 81 ? -8.334 3.911 1.738 1.00 97.38 81 GLU A N 1
ATOM 584 C CA . GLU A 1 81 ? -7.419 4.938 2.239 1.00 97.38 81 GLU A CA 1
ATOM 585 C C . GLU A 1 81 ? -6.728 4.438 3.517 1.00 97.38 81 GLU A C 1
ATOM 587 O O . GLU A 1 81 ? -7.351 4.323 4.571 1.00 97.38 81 GLU A O 1
ATOM 592 N N . LEU A 1 82 ? -5.427 4.161 3.436 1.00 96.19 82 LEU A N 1
ATOM 593 C CA . LEU A 1 82 ? -4.602 3.744 4.569 1.00 96.19 82 LEU A CA 1
ATOM 594 C C . LEU A 1 82 ? -3.532 4.787 4.867 1.00 96.19 82 LEU A C 1
ATOM 596 O O . LEU A 1 82 ? -2.802 5.226 3.973 1.00 96.19 82 LEU A O 1
ATOM 600 N N . LYS A 1 83 ? -3.422 5.163 6.140 1.00 95.94 83 LYS A N 1
ATOM 601 C CA . LYS A 1 83 ? -2.332 5.985 6.665 1.00 95.94 83 LYS A CA 1
ATOM 602 C C . LYS A 1 83 ? -1.758 5.313 7.905 1.00 95.94 83 LYS A C 1
ATOM 604 O O . LYS A 1 83 ? -2.482 5.109 8.873 1.00 95.94 83 LYS A O 1
ATOM 609 N N . SER A 1 84 ? -0.472 4.994 7.876 1.00 94.56 84 SER A N 1
ATOM 610 C CA . SER A 1 84 ? 0.253 4.454 9.025 1.00 94.56 84 SER A CA 1
ATOM 611 C C . SER A 1 84 ? 1.495 5.293 9.314 1.00 94.56 84 SER A C 1
ATOM 613 O O . SER A 1 84 ? 2.125 5.803 8.388 1.00 94.56 84 SER A O 1
ATOM 615 N N . ALA A 1 85 ? 1.860 5.472 10.581 1.00 93.38 85 ALA A N 1
ATOM 616 C CA . ALA A 1 85 ? 3.199 5.964 10.914 1.00 93.38 85 ALA A CA 1
ATOM 617 C C . ALA A 1 85 ? 4.184 4.801 11.112 1.00 93.38 85 ALA A C 1
ATOM 619 O O . ALA A 1 85 ? 5.324 4.892 10.659 1.00 93.38 85 ALA A O 1
ATOM 620 N N . SER A 1 86 ? 3.754 3.694 11.718 1.00 91.56 86 SER A N 1
ATOM 621 C CA . SER A 1 86 ? 4.548 2.471 11.794 1.00 91.56 86 SER A CA 1
ATOM 622 C C . SER A 1 86 ? 3.694 1.204 11.777 1.00 91.56 86 SER A C 1
ATOM 624 O O . SER A 1 86 ? 2.568 1.194 12.272 1.00 91.56 86 SER A O 1
ATOM 626 N N . GLY A 1 87 ? 4.253 0.123 11.240 1.00 91.38 87 GLY A N 1
ATOM 627 C CA . GLY A 1 87 ? 3.622 -1.198 11.202 1.00 91.38 87 GLY A CA 1
ATOM 628 C C . GLY A 1 87 ? 3.417 -1.689 9.778 1.00 91.38 87 GLY A C 1
ATOM 629 O O . GLY A 1 87 ? 3.353 -0.890 8.837 1.00 91.38 87 GLY A O 1
ATOM 630 N N . ASP A 1 88 ? 3.323 -3.005 9.636 1.00 95.62 88 ASP A N 1
ATOM 631 C CA . ASP A 1 88 ? 3.255 -3.639 8.328 1.00 95.62 88 ASP A CA 1
ATOM 632 C C . ASP A 1 88 ? 1.822 -3.625 7.800 1.00 95.62 88 ASP A C 1
ATOM 634 O O . ASP A 1 88 ? 0.844 -3.836 8.524 1.00 95.62 88 ASP A O 1
ATOM 638 N N . ILE A 1 89 ? 1.685 -3.367 6.505 1.00 96.69 89 ILE A N 1
ATOM 639 C CA . ILE A 1 89 ? 0.400 -3.255 5.829 1.00 96.69 89 ILE A CA 1
ATOM 640 C C . ILE A 1 89 ? 0.275 -4.399 4.839 1.00 96.69 89 ILE A C 1
ATOM 642 O O . ILE A 1 89 ? 0.979 -4.457 3.838 1.00 96.69 89 ILE A O 1
ATOM 646 N N . TYR A 1 90 ? -0.697 -5.268 5.068 1.00 97.69 90 TYR A N 1
ATOM 647 C CA . TYR A 1 90 ? -1.076 -6.330 4.157 1.00 97.69 90 TYR A CA 1
ATOM 648 C C . TYR A 1 90 ? -2.508 -6.131 3.672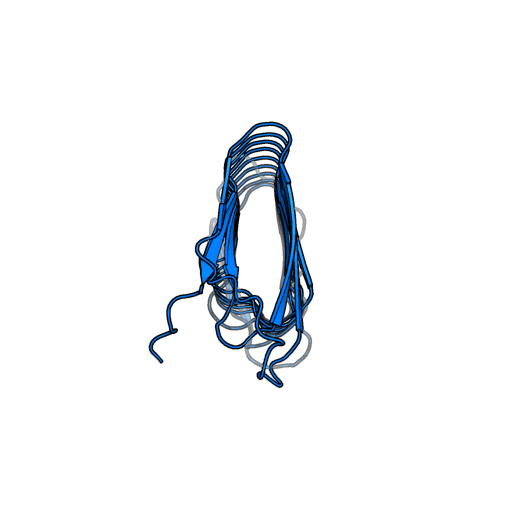 1.00 97.69 90 TYR A C 1
ATOM 650 O O . TYR A 1 90 ? -3.460 -6.116 4.457 1.00 97.69 90 TYR A O 1
ATOM 658 N N . VAL A 1 91 ? -2.681 -6.052 2.359 1.00 97.12 91 VAL A N 1
ATOM 659 C CA . VAL A 1 91 ? -3.989 -5.969 1.716 1.00 97.12 91 VAL A CA 1
ATOM 660 C C . VAL A 1 91 ? -4.052 -7.002 0.602 1.00 97.12 91 VAL A C 1
ATOM 662 O O . VAL A 1 91 ? -3.270 -6.971 -0.348 1.00 97.12 91 VAL A O 1
ATOM 665 N N . GLN A 1 92 ? -4.990 -7.940 0.696 1.00 97.12 92 GLN A N 1
ATOM 666 C CA . GLN A 1 92 ? -5.073 -9.015 -0.288 1.00 97.12 92 GLN A CA 1
ATOM 667 C C . GLN A 1 92 ? -5.756 -8.563 -1.589 1.00 97.12 92 GLN A C 1
ATOM 669 O O . GLN A 1 92 ? -5.253 -8.860 -2.672 1.00 97.12 92 GLN A O 1
ATOM 674 N N . ARG A 1 93 ? -6.884 -7.847 -1.532 1.00 96.19 93 ARG A N 1
ATOM 675 C CA . ARG A 1 93 ? -7.543 -7.350 -2.750 1.00 96.19 93 ARG A CA 1
ATOM 676 C C . ARG A 1 93 ? -8.286 -6.039 -2.542 1.00 96.19 93 ARG A C 1
ATOM 678 O O . ARG A 1 93 ? -9.039 -5.901 -1.582 1.00 96.19 93 ARG A O 1
ATOM 685 N N . VAL A 1 94 ? -8.144 -5.131 -3.502 1.00 97.12 94 VAL A N 1
ATOM 686 C CA . VAL A 1 94 ? -8.950 -3.911 -3.606 1.00 97.12 94 VAL A CA 1
ATOM 687 C C . VAL A 1 94 ? -9.582 -3.841 -4.990 1.00 97.12 94 VAL A C 1
ATOM 689 O O . VAL A 1 94 ? -8.880 -3.858 -6.001 1.00 97.12 94 VAL A O 1
ATOM 692 N N . GLU A 1 95 ? -10.907 -3.778 -5.039 1.00 95.19 95 GLU A N 1
ATOM 693 C CA . GLU A 1 95 ? -11.644 -3.597 -6.289 1.00 95.19 95 GLU A CA 1
ATOM 694 C C . GLU A 1 95 ? -11.667 -2.115 -6.685 1.00 95.19 95 GLU A C 1
ATOM 696 O O . GLU A 1 95 ? -11.482 -1.802 -7.853 1.00 95.19 95 GLU A O 1
ATOM 701 N N . GLY A 1 96 ? -11.831 -1.180 -5.743 1.00 94.44 96 GLY A N 1
ATOM 702 C CA . GLY A 1 96 ? -11.736 0.255 -6.019 1.00 94.44 96 GLY A CA 1
ATOM 703 C C . GLY A 1 96 ? -10.299 0.787 -6.090 1.00 94.44 96 GLY A C 1
ATOM 704 O O . GLY A 1 96 ? -9.331 0.054 -6.300 1.00 94.44 96 GLY A O 1
ATOM 705 N N . ARG A 1 97 ? -10.154 2.109 -5.934 1.00 95.06 97 ARG A N 1
ATOM 706 C CA . ARG A 1 97 ? -8.841 2.768 -5.907 1.00 95.06 97 ARG A CA 1
ATOM 707 C C . ARG A 1 97 ? -8.203 2.612 -4.530 1.00 95.06 97 ARG A C 1
ATOM 709 O O . ARG A 1 97 ? -8.841 2.927 -3.525 1.00 95.06 97 ARG A O 1
ATOM 716 N N . ALA A 1 98 ? -6.938 2.205 -4.492 1.00 96.94 98 ALA A N 1
ATOM 717 C CA . ALA A 1 98 ? -6.171 2.093 -3.254 1.00 96.94 98 ALA A CA 1
ATOM 718 C C . ALA A 1 98 ? -5.193 3.262 -3.087 1.00 96.94 98 ALA A C 1
ATOM 720 O O . ALA A 1 98 ? -4.424 3.569 -3.994 1.00 96.94 98 ALA A O 1
ATOM 721 N N . THR A 1 99 ? -5.204 3.902 -1.919 1.00 97.44 99 THR A N 1
ATOM 722 C CA . THR A 1 99 ? -4.223 4.911 -1.506 1.00 97.44 99 THR A CA 1
ATOM 723 C C . THR A 1 99 ? -3.618 4.502 -0.170 1.00 97.44 99 THR A C 1
ATOM 725 O O . THR A 1 99 ? -4.325 4.440 0.833 1.00 97.44 99 THR A O 1
ATOM 728 N N . VAL A 1 100 ? -2.314 4.245 -0.144 1.00 96.94 100 VAL A N 1
ATOM 729 C CA . VAL A 1 100 ? -1.577 3.801 1.043 1.00 96.94 100 VAL A CA 1
ATOM 730 C C . VAL A 1 100 ? -0.429 4.764 1.299 1.00 96.94 100 VAL A C 1
ATOM 732 O O . VAL A 1 100 ? 0.386 5.012 0.416 1.00 96.94 100 VAL A O 1
ATOM 735 N N . ASN A 1 101 ? -0.357 5.321 2.502 1.00 96.50 101 ASN A N 1
ATOM 736 C CA . ASN A 1 101 ? 0.770 6.140 2.927 1.00 96.50 101 ASN A CA 1
ATOM 737 C C . ASN A 1 101 ? 1.312 5.588 4.240 1.00 96.50 101 ASN A C 1
ATOM 739 O O . ASN A 1 101 ? 0.562 5.476 5.209 1.00 96.50 101 ASN A O 1
ATOM 743 N N . THR A 1 102 ? 2.598 5.265 4.279 1.00 94.94 102 THR A N 1
ATOM 744 C CA . THR A 1 102 ? 3.277 4.834 5.500 1.00 94.94 102 THR A CA 1
ATOM 745 C C . THR A 1 102 ? 4.563 5.622 5.719 1.00 94.94 102 THR A C 1
ATOM 747 O O . THR A 1 102 ? 5.188 6.088 4.766 1.00 94.94 102 THR A O 1
ATOM 750 N N . VAL A 1 103 ? 4.965 5.806 6.973 1.00 95.12 103 VAL A N 1
ATOM 751 C CA . VAL A 1 103 ? 6.300 6.335 7.285 1.00 95.12 103 VAL A CA 1
ATOM 752 C C . VAL A 1 103 ? 7.289 5.186 7.454 1.00 95.12 103 VAL A C 1
ATOM 754 O O . VAL A 1 103 ? 8.373 5.244 6.884 1.00 95.12 103 VAL A O 1
ATOM 757 N N . SER A 1 104 ? 6.921 4.138 8.185 1.00 92.81 104 SER A N 1
ATOM 758 C CA . SER A 1 104 ? 7.784 2.989 8.456 1.00 92.81 104 SER A CA 1
ATOM 759 C C . SER A 1 104 ? 6.991 1.688 8.395 1.00 92.81 104 SER A C 1
ATOM 761 O O . SER A 1 104 ? 5.895 1.618 8.946 1.00 92.81 104 SER A O 1
ATOM 763 N N . GLY A 1 105 ? 7.571 0.648 7.808 1.00 92.00 105 GLY A N 1
ATOM 764 C CA . GLY A 1 105 ? 6.954 -0.678 7.705 1.00 92.00 105 GLY A CA 1
ATOM 765 C C . GLY A 1 105 ? 6.674 -1.070 6.262 1.00 92.00 105 GLY A C 1
ATOM 766 O O . GLY A 1 105 ? 6.596 -0.214 5.373 1.00 92.00 105 GLY A O 1
ATOM 767 N N . ASP A 1 106 ? 6.535 -2.371 6.047 1.00 95.50 106 ASP A N 1
ATOM 768 C CA . ASP A 1 106 ? 6.420 -2.931 4.709 1.00 95.50 106 ASP A CA 1
ATOM 769 C C . ASP A 1 106 ? 4.975 -2.856 4.214 1.00 95.50 106 ASP A C 1
ATOM 771 O O . ASP A 1 106 ? 4.010 -3.010 4.968 1.00 95.50 106 ASP A O 1
ATOM 775 N N . VAL A 1 107 ? 4.803 -2.614 2.917 1.00 96.69 107 VAL A N 1
ATOM 776 C CA . VAL A 1 107 ? 3.489 -2.545 2.273 1.00 96.69 107 VAL A CA 1
ATOM 777 C C . VAL A 1 107 ? 3.370 -3.666 1.263 1.00 96.69 107 VAL A C 1
ATOM 779 O O . VAL A 1 107 ? 4.055 -3.678 0.245 1.00 96.69 107 VAL A O 1
ATOM 782 N N . GLN A 1 108 ? 2.426 -4.571 1.490 1.00 97.25 108 GLN A N 1
ATOM 783 C CA . GLN A 1 108 ? 2.096 -5.650 0.578 1.00 97.25 108 GLN A CA 1
ATOM 784 C C . GLN A 1 108 ? 0.643 -5.534 0.107 1.00 97.25 108 GLN A C 1
ATOM 786 O O . GLN A 1 108 ? -0.296 -5.737 0.876 1.00 97.25 108 GLN A O 1
ATOM 791 N N . LEU A 1 109 ? 0.447 -5.250 -1.182 1.00 96.62 109 LEU A N 1
ATOM 792 C CA . LEU A 1 109 ? -0.869 -5.213 -1.828 1.00 96.62 109 LEU A CA 1
ATOM 793 C C . LEU A 1 109 ? -0.917 -6.257 -2.944 1.00 96.62 109 LEU A C 1
ATOM 795 O O . LEU A 1 109 ? -0.289 -6.071 -3.981 1.00 96.62 109 LEU A O 1
ATOM 799 N N . LEU A 1 110 ? -1.651 -7.356 -2.755 1.00 96.12 110 LEU A N 1
ATOM 800 C CA . LEU A 1 110 ? -1.619 -8.491 -3.693 1.00 96.12 110 LEU A CA 1
ATOM 801 C C . LEU A 1 110 ? -2.377 -8.216 -4.992 1.00 96.12 110 LEU A C 1
ATOM 803 O O . LEU A 1 110 ? -1.924 -8.639 -6.054 1.00 96.12 110 LEU A O 1
ATOM 807 N N . THR A 1 111 ? -3.527 -7.548 -4.927 1.00 95.00 111 THR A N 1
ATOM 808 C CA . THR A 1 111 ? -4.335 -7.246 -6.113 1.00 95.00 111 THR A CA 1
ATOM 809 C C . THR A 1 111 ? -5.025 -5.893 -5.982 1.00 95.00 111 THR A C 1
ATOM 811 O O . THR A 1 111 ? -5.687 -5.642 -4.974 1.00 95.00 111 THR A O 1
ATOM 814 N N . ALA A 1 112 ? -4.935 -5.050 -7.010 1.00 95.12 112 ALA A N 1
ATOM 815 C CA . ALA A 1 112 ? -5.719 -3.819 -7.118 1.00 95.12 112 ALA A CA 1
ATOM 816 C C . ALA A 1 112 ? -6.323 -3.684 -8.516 1.00 95.12 112 ALA A C 1
ATOM 818 O O . ALA A 1 112 ? -5.599 -3.779 -9.503 1.00 95.12 112 ALA A O 1
ATOM 819 N N . MET A 1 113 ? -7.633 -3.459 -8.608 1.00 93.25 113 MET A N 1
ATOM 820 C CA . MET A 1 113 ? -8.351 -3.511 -9.889 1.00 93.25 113 MET A CA 1
ATOM 821 C C . MET A 1 113 ? -8.523 -2.143 -10.568 1.00 93.25 113 MET A C 1
ATOM 823 O O . MET A 1 113 ? -8.673 -2.088 -11.786 1.00 93.25 113 MET A O 1
ATOM 827 N N . ASN A 1 114 ? -8.498 -1.046 -9.803 1.00 92.00 114 ASN A N 1
ATOM 828 C CA . ASN A 1 114 ? -8.727 0.320 -10.298 1.00 92.00 114 ASN A CA 1
ATOM 829 C C . ASN A 1 114 ? -7.578 1.281 -9.934 1.00 92.00 114 ASN A C 1
ATOM 831 O O . ASN A 1 114 ? -7.783 2.457 -9.618 1.00 92.00 114 ASN A O 1
ATOM 835 N N . GLY A 1 115 ? -6.353 0.765 -9.988 1.00 92.38 115 GLY A N 1
ATOM 836 C CA . GLY A 1 115 ? -5.129 1.508 -9.736 1.00 92.38 115 GLY A CA 1
ATOM 837 C C . GLY A 1 115 ? -4.775 1.680 -8.259 1.00 92.38 115 GLY A C 1
ATOM 838 O O . GLY A 1 115 ? -5.581 1.484 -7.342 1.00 92.38 115 GLY A O 1
ATOM 839 N N . VAL A 1 116 ? -3.522 2.062 -8.034 1.00 96.38 116 VAL A N 1
ATOM 840 C CA . VAL A 1 116 ? -2.926 2.169 -6.702 1.00 96.38 116 VAL A CA 1
ATOM 841 C C . VAL A 1 116 ? -2.012 3.385 -6.599 1.00 96.38 116 VAL A C 1
ATOM 843 O O . VAL A 1 116 ? -1.230 3.672 -7.503 1.00 96.38 116 VAL A O 1
ATOM 846 N N . ALA A 1 117 ? -2.085 4.073 -5.464 1.00 96.69 117 ALA A N 1
ATOM 847 C CA . ALA A 1 117 ? -1.105 5.051 -5.026 1.00 96.69 117 ALA A CA 1
ATOM 848 C C . ALA A 1 117 ? -0.470 4.587 -3.704 1.00 96.69 117 ALA A C 1
ATOM 850 O O . ALA A 1 117 ? -1.178 4.471 -2.706 1.00 96.69 117 ALA A O 1
ATOM 851 N N . VAL A 1 118 ? 0.839 4.325 -3.677 1.00 96.69 118 VAL A N 1
ATOM 852 C CA . VAL A 1 118 ? 1.575 3.948 -2.456 1.00 96.69 118 VAL A CA 1
ATOM 853 C C . VAL A 1 118 ? 2.720 4.918 -2.222 1.00 96.69 118 VAL A C 1
ATOM 855 O O . VAL A 1 118 ? 3.523 5.134 -3.120 1.00 96.69 118 VAL A O 1
ATOM 858 N N . ASN A 1 119 ? 2.830 5.472 -1.019 1.00 96.25 119 ASN A N 1
ATOM 859 C CA . ASN A 1 119 ? 4.007 6.224 -0.599 1.00 96.25 119 ASN A CA 1
ATOM 860 C C . ASN A 1 119 ? 4.532 5.662 0.724 1.00 96.25 119 ASN A C 1
ATOM 862 O O . ASN A 1 119 ? 3.789 5.638 1.706 1.00 96.25 119 ASN A O 1
ATOM 866 N N . SER A 1 120 ? 5.796 5.252 0.764 1.00 94.56 120 SER A N 1
ATOM 867 C CA . SER A 1 120 ? 6.517 4.925 1.995 1.00 94.56 120 SER A CA 1
ATOM 868 C C . SER A 1 120 ? 7.713 5.863 2.187 1.00 94.56 120 SER A C 1
ATOM 870 O O . SER A 1 120 ? 8.241 6.435 1.231 1.00 94.56 120 SER A O 1
ATOM 872 N N . VAL A 1 121 ? 8.136 6.072 3.435 1.00 94.88 121 VAL A N 1
ATOM 873 C CA . VAL A 1 121 ? 9.426 6.726 3.719 1.00 94.88 121 VAL A CA 1
ATOM 874 C C . VAL A 1 121 ? 10.495 5.666 3.960 1.00 94.88 121 VAL A C 1
ATOM 876 O O . VAL A 1 121 ? 11.562 5.738 3.362 1.00 94.88 121 VAL A O 1
ATOM 879 N N . SER A 1 122 ? 10.199 4.676 4.797 1.00 93.00 122 SER A N 1
ATOM 880 C CA . SER A 1 122 ? 11.074 3.548 5.092 1.00 93.00 122 SER A CA 1
ATOM 881 C C . SER A 1 122 ? 10.294 2.239 5.036 1.00 93.00 122 SER A C 1
ATOM 883 O O . SER A 1 122 ? 9.218 2.150 5.624 1.00 93.00 122 SER A O 1
ATOM 885 N N . GLY A 1 123 ? 10.868 1.226 4.398 1.00 91.25 123 GLY A N 1
ATOM 886 C CA . GLY A 1 123 ? 10.264 -0.099 4.249 1.00 91.25 123 GLY A CA 1
ATOM 887 C C . GLY A 1 123 ? 9.960 -0.432 2.794 1.00 91.25 123 GLY A C 1
ATOM 888 O O . GLY A 1 123 ? 9.890 0.455 1.930 1.00 91.25 123 GLY A O 1
ATOM 889 N N . ASP A 1 124 ? 9.786 -1.721 2.543 1.00 94.62 124 ASP A N 1
ATOM 890 C CA . ASP A 1 124 ? 9.645 -2.260 1.201 1.00 94.62 124 ASP A CA 1
ATOM 891 C C . ASP A 1 124 ? 8.187 -2.184 0.740 1.00 94.62 124 ASP A C 1
ATOM 893 O O . ASP A 1 124 ? 7.240 -2.367 1.508 1.00 94.62 124 ASP A O 1
ATOM 897 N N . ALA A 1 125 ? 7.983 -1.911 -0.545 1.00 95.88 125 ALA A N 1
ATOM 898 C CA . ALA A 1 125 ? 6.660 -1.846 -1.151 1.00 95.88 125 ALA A CA 1
ATOM 899 C C . ALA A 1 125 ? 6.520 -2.933 -2.219 1.00 95.88 125 ALA A C 1
ATOM 901 O O . ALA A 1 125 ? 7.058 -2.822 -3.320 1.00 95.88 125 ALA A O 1
ATOM 902 N N . MET A 1 126 ? 5.747 -3.970 -1.909 1.00 96.31 126 MET A N 1
ATOM 903 C CA . MET A 1 126 ? 5.440 -5.078 -2.802 1.00 96.31 126 MET A CA 1
ATOM 904 C C . MET A 1 126 ? 3.999 -4.990 -3.314 1.00 96.31 126 MET A C 1
ATOM 906 O O . MET A 1 126 ? 3.027 -5.310 -2.627 1.00 96.31 126 MET A O 1
ATOM 910 N N . LEU A 1 127 ? 3.863 -4.616 -4.578 1.00 95.56 127 LEU A N 1
ATOM 911 C CA . LEU A 1 127 ? 2.612 -4.617 -5.320 1.00 95.56 127 LEU A CA 1
ATOM 912 C C . LEU A 1 127 ? 2.540 -5.885 -6.175 1.00 95.56 127 LEU A C 1
ATOM 914 O O . LEU A 1 127 ? 3.449 -6.197 -6.942 1.00 95.56 127 LEU A O 1
ATOM 918 N N . GLY A 1 128 ? 1.466 -6.650 -6.027 1.00 94.44 128 GLY A N 1
ATOM 919 C CA . GLY A 1 128 ? 1.217 -7.870 -6.779 1.00 94.44 128 GLY A CA 1
ATOM 920 C C . GLY A 1 128 ? 0.704 -7.566 -8.185 1.00 94.44 128 GLY A C 1
ATOM 921 O O . GLY A 1 128 ? 1.447 -7.099 -9.048 1.00 94.44 128 GLY A O 1
ATOM 922 N N . GLU A 1 129 ? -0.569 -7.861 -8.414 1.00 93.31 129 GLU A N 1
ATOM 923 C CA . GLU A 1 129 ? -1.256 -7.648 -9.685 1.00 93.31 129 GLU A CA 1
ATOM 924 C C . GLU A 1 129 ? -2.072 -6.361 -9.644 1.00 93.31 129 GLU A C 1
ATOM 926 O O . GLU A 1 129 ? -3.068 -6.260 -8.928 1.00 93.31 129 GLU A O 1
ATOM 931 N N . ILE A 1 130 ? -1.658 -5.370 -10.424 1.00 93.19 130 ILE A N 1
ATOM 932 C CA . ILE A 1 130 ? -2.327 -4.079 -10.484 1.00 93.19 130 ILE A 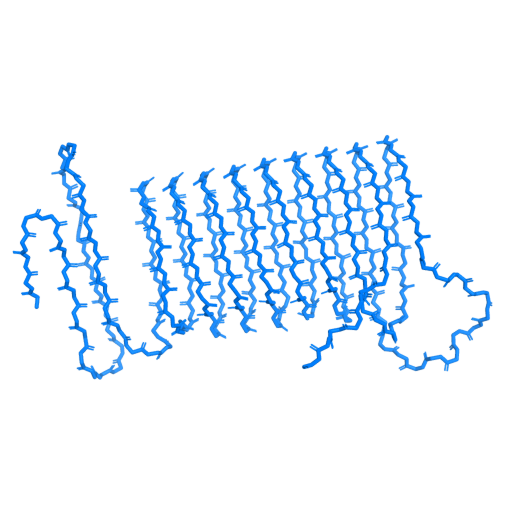CA 1
ATOM 933 C C . ILE A 1 130 ? -2.914 -3.863 -11.872 1.00 93.19 130 ILE A C 1
ATOM 935 O O . ILE A 1 130 ? -2.215 -3.938 -12.885 1.00 93.19 130 ILE A O 1
ATOM 939 N N . PHE A 1 131 ? -4.203 -3.561 -11.911 1.00 90.25 131 PHE A N 1
ATOM 940 C CA . PHE A 1 131 ? -4.937 -3.147 -13.093 1.00 90.25 131 PHE A CA 1
ATOM 941 C C . PHE A 1 131 ? -5.213 -1.641 -12.989 1.00 90.25 131 PHE A C 1
ATOM 943 O O . PHE A 1 131 ? -5.637 -1.154 -11.941 1.00 90.25 131 PHE A O 1
ATOM 950 N N . GLY A 1 132 ? -4.943 -0.904 -14.068 1.00 89.38 132 GLY A N 1
ATOM 951 C CA . GLY A 1 132 ? -5.006 0.559 -14.091 1.00 89.38 132 GLY A CA 1
ATOM 952 C C . GLY A 1 132 ? -3.697 1.232 -13.670 1.00 89.38 132 GLY A C 1
ATOM 953 O O . GLY A 1 132 ? -2.626 0.624 -13.712 1.00 89.38 132 GLY A O 1
ATOM 954 N N . ASP A 1 133 ? -3.796 2.504 -13.285 1.00 92.75 133 ASP A N 1
ATOM 955 C CA . ASP A 1 133 ? -2.630 3.351 -13.027 1.00 92.75 133 ASP A CA 1
ATOM 956 C C . ASP A 1 133 ? -1.918 2.991 -11.718 1.00 92.75 133 ASP A C 1
ATOM 958 O O . ASP A 1 133 ? -2.544 2.728 -10.686 1.00 92.75 133 ASP A O 1
ATOM 962 N N . VAL A 1 134 ? -0.589 3.046 -11.741 1.00 95.19 134 VAL A N 1
ATOM 963 C CA . VAL A 1 134 ? 0.273 2.775 -10.587 1.00 95.19 134 VAL A CA 1
ATOM 964 C C . VAL A 1 134 ? 1.082 4.023 -10.277 1.00 95.19 134 VAL A C 1
ATOM 966 O O . VAL A 1 134 ? 1.818 4.516 -11.124 1.00 95.19 134 VAL A O 1
ATOM 969 N N . ALA A 1 135 ? 0.996 4.516 -9.048 1.00 95.81 135 ALA A N 1
ATOM 970 C CA . ALA A 1 135 ? 1.834 5.592 -8.540 1.00 95.81 135 ALA A CA 1
ATOM 971 C C . ALA A 1 135 ? 2.476 5.144 -7.225 1.00 95.81 135 ALA A C 1
ATOM 973 O O . ALA A 1 135 ? 1.858 5.248 -6.171 1.00 95.81 135 ALA A O 1
ATOM 974 N N . ALA A 1 136 ? 3.700 4.627 -7.276 1.00 95.81 136 ALA A N 1
ATOM 975 C CA . ALA A 1 136 ? 4.384 4.124 -6.089 1.00 95.81 136 ALA A CA 1
ATOM 976 C C . ALA A 1 136 ? 5.686 4.894 -5.821 1.00 95.81 136 ALA A C 1
ATOM 978 O O . ALA A 1 136 ? 6.454 5.181 -6.742 1.00 95.81 136 ALA A O 1
ATOM 979 N N . GLY A 1 137 ? 5.906 5.263 -4.562 1.00 94.62 137 GLY A N 1
ATOM 980 C CA . GLY A 1 137 ? 7.009 6.098 -4.104 1.00 94.62 137 GLY A CA 1
ATOM 981 C C . GLY A 1 137 ? 7.628 5.569 -2.814 1.00 94.62 137 GLY A C 1
ATOM 982 O O . GLY A 1 137 ? 6.895 5.294 -1.870 1.00 94.62 137 GLY A O 1
ATOM 983 N N . THR A 1 138 ? 8.954 5.480 -2.748 1.00 94.31 138 THR A N 1
ATOM 984 C CA . THR A 1 138 ? 9.695 5.205 -1.506 1.00 94.31 138 THR A CA 1
ATOM 985 C C . THR A 1 138 ? 10.903 6.131 -1.366 1.00 94.31 138 THR A C 1
ATOM 987 O O . THR A 1 138 ? 11.478 6.578 -2.364 1.00 94.31 138 THR A O 1
ATOM 990 N N . VAL A 1 139 ? 11.287 6.465 -0.133 1.00 93.88 139 VAL A N 1
ATOM 991 C CA . VAL A 1 139 ? 12.559 7.156 0.135 1.00 93.88 139 VAL A CA 1
ATOM 992 C C . VAL A 1 139 ? 13.662 6.136 0.408 1.00 93.88 139 VAL A C 1
ATOM 994 O O . VAL A 1 139 ? 14.732 6.243 -0.183 1.00 93.88 139 VAL A O 1
ATOM 997 N N . SER A 1 140 ? 13.406 5.148 1.262 1.00 92.44 140 SER A N 1
ATOM 998 C CA . SER A 1 140 ? 14.353 4.092 1.608 1.00 92.44 140 SER A CA 1
ATOM 999 C C . SER A 1 140 ? 13.653 2.738 1.655 1.00 92.44 140 SER A C 1
ATOM 1001 O O . SER A 1 140 ? 12.815 2.509 2.523 1.00 92.44 140 SER A O 1
ATOM 1003 N N . GLY A 1 141 ? 14.037 1.834 0.765 1.00 91.19 141 GLY A N 1
ATOM 1004 C CA . GLY A 1 141 ? 13.472 0.489 0.667 1.00 91.19 141 GLY A CA 1
ATOM 1005 C C . GLY A 1 141 ? 13.239 0.096 -0.782 1.00 91.19 141 GLY A C 1
ATOM 1006 O O . GLY A 1 141 ? 13.264 0.942 -1.682 1.00 91.19 141 GLY A O 1
ATOM 1007 N N . ASP A 1 142 ? 13.007 -1.188 -0.999 1.00 93.25 142 ASP A N 1
ATOM 1008 C CA . ASP A 1 142 ? 12.834 -1.741 -2.330 1.00 93.25 142 ASP A CA 1
ATOM 1009 C C . ASP A 1 142 ? 11.381 -1.602 -2.790 1.00 93.25 142 ASP A C 1
ATOM 1011 O O . ASP A 1 142 ? 10.422 -1.713 -2.021 1.00 93.25 142 ASP A O 1
ATOM 1015 N N . LEU A 1 143 ? 11.199 -1.355 -4.085 1.00 94.56 143 LEU A N 1
ATOM 1016 C CA . LEU A 1 143 ? 9.885 -1.249 -4.704 1.00 94.56 143 LEU A CA 1
ATOM 1017 C C . LEU A 1 143 ? 9.732 -2.361 -5.732 1.00 94.56 143 LEU A C 1
ATOM 1019 O O . LEU A 1 143 ? 10.365 -2.343 -6.787 1.00 94.56 143 LEU A O 1
ATOM 1023 N N . MET A 1 144 ? 8.835 -3.303 -5.457 1.00 94.69 144 MET A N 1
ATOM 1024 C CA . MET A 1 144 ? 8.518 -4.404 -6.355 1.00 94.69 144 MET A CA 1
ATOM 1025 C C . MET A 1 144 ? 7.087 -4.298 -6.883 1.00 94.69 144 MET A C 1
ATOM 1027 O O . MET A 1 144 ? 6.134 -4.239 -6.113 1.00 94.69 144 MET A O 1
ATOM 1031 N N . VAL A 1 145 ? 6.912 -4.369 -8.201 1.00 94.50 145 VAL A N 1
ATOM 1032 C CA . VAL A 1 145 ? 5.608 -4.535 -8.858 1.00 94.50 145 VAL A CA 1
ATOM 1033 C C . VAL A 1 145 ? 5.630 -5.819 -9.682 1.00 94.50 145 VAL A C 1
ATOM 1035 O O . VAL A 1 145 ? 6.386 -5.914 -10.647 1.00 94.50 145 VAL A O 1
ATOM 1038 N N . ARG A 1 146 ? 4.818 -6.819 -9.319 1.00 93.62 146 ARG A N 1
ATOM 1039 C CA . ARG A 1 146 ? 4.831 -8.154 -9.953 1.00 93.62 146 ARG A CA 1
ATOM 1040 C C . ARG A 1 146 ? 4.098 -8.219 -11.286 1.00 93.62 146 ARG A C 1
ATOM 1042 O O . ARG A 1 146 ? 4.483 -9.013 -12.142 1.00 93.62 146 ARG A O 1
ATOM 1049 N N . ALA A 1 147 ? 3.029 -7.455 -11.451 1.00 90.19 147 ALA A N 1
ATOM 1050 C CA . ALA A 1 147 ? 2.333 -7.341 -12.721 1.00 90.19 147 ALA A CA 1
ATOM 1051 C C . ALA A 1 147 ? 1.563 -6.023 -12.781 1.00 90.19 147 ALA A C 1
ATOM 1053 O O . ALA A 1 147 ? 0.545 -5.869 -12.114 1.00 90.19 147 ALA A O 1
ATOM 1054 N N . ALA A 1 148 ? 2.014 -5.097 -13.621 1.00 88.75 148 ALA A N 1
ATOM 1055 C CA . ALA A 1 148 ? 1.255 -3.896 -13.950 1.00 88.75 148 ALA A CA 1
ATOM 1056 C C . ALA A 1 148 ? 0.501 -4.065 -15.281 1.00 88.75 148 ALA A C 1
ATOM 1058 O O . ALA A 1 148 ? 1.054 -4.552 -16.277 1.00 88.75 148 ALA A O 1
ATOM 1059 N N . GLY A 1 149 ? -0.781 -3.702 -15.272 1.00 80.31 149 GLY A N 1
ATOM 1060 C CA . GLY A 1 149 ? -1.680 -3.701 -16.421 1.00 80.31 149 GLY A CA 1
ATOM 1061 C C . GLY A 1 149 ? -1.432 -2.560 -17.413 1.00 80.31 149 GLY A C 1
ATOM 1062 O O . GLY A 1 149 ? -0.454 -1.824 -17.288 1.00 80.31 149 GLY A O 1
ATOM 1063 N N . PRO A 1 150 ? -2.294 -2.427 -18.438 1.00 78.25 150 PRO A N 1
ATOM 1064 C CA . PRO A 1 150 ? -2.285 -1.241 -19.287 1.00 78.25 150 PRO A CA 1
ATOM 1065 C C . PRO A 1 150 ? -2.626 0.001 -18.453 1.00 78.25 150 PRO A C 1
ATOM 1067 O O . PRO A 1 150 ? -3.524 -0.060 -17.612 1.00 78.25 150 PRO A O 1
ATOM 1070 N N . GLY A 1 151 ? -1.916 1.104 -18.689 1.00 85.00 151 GLY A N 1
ATOM 1071 C CA . GLY A 1 151 ? -2.065 2.351 -17.934 1.00 85.00 151 GLY A CA 1
ATOM 1072 C C . GLY A 1 151 ? -0.743 3.088 -17.735 1.00 85.00 151 GLY A C 1
ATOM 1073 O O . GLY A 1 151 ? 0.291 2.711 -18.302 1.00 85.00 151 GLY A O 1
ATOM 1074 N N . ASP A 1 152 ? -0.782 4.141 -16.923 1.00 90.81 152 ASP A N 1
ATOM 1075 C CA . ASP A 1 152 ? 0.414 4.875 -16.520 1.00 90.81 152 ASP A CA 1
ATOM 1076 C C . ASP A 1 152 ? 1.003 4.272 -15.236 1.00 90.81 152 ASP A C 1
ATOM 1078 O O . ASP A 1 152 ? 0.367 4.221 -14.183 1.00 90.81 152 ASP A O 1
ATOM 1082 N N . VAL A 1 153 ? 2.258 3.835 -15.315 1.00 93.69 153 VAL A N 1
ATOM 1083 C CA . VAL A 1 153 ? 3.028 3.271 -14.204 1.00 93.69 153 VAL A CA 1
ATOM 1084 C C . VAL A 1 153 ? 4.149 4.240 -13.853 1.00 93.69 153 VAL A C 1
ATOM 1086 O O . VAL A 1 153 ? 5.122 4.380 -14.587 1.00 93.69 153 VAL A O 1
ATOM 1089 N N . GLY A 1 154 ? 4.010 4.936 -12.731 1.00 94.25 154 GLY A N 1
ATOM 1090 C CA . GLY A 1 154 ? 4.987 5.865 -12.181 1.00 94.25 154 GLY A CA 1
ATOM 1091 C C . GLY A 1 154 ? 5.600 5.330 -10.893 1.00 94.25 154 GLY A C 1
ATOM 1092 O O . GLY A 1 154 ? 4.924 5.264 -9.869 1.00 94.25 154 GLY A O 1
ATOM 1093 N N . LEU A 1 155 ? 6.890 5.009 -10.932 1.00 94.38 155 LEU A N 1
ATOM 1094 C CA . LEU A 1 155 ? 7.660 4.518 -9.793 1.00 94.38 155 LEU A CA 1
ATOM 1095 C C . LEU A 1 155 ? 8.746 5.528 -9.426 1.00 94.38 155 LEU A C 1
ATOM 1097 O O . LEU A 1 155 ? 9.471 6.021 -10.297 1.00 94.38 155 LEU A O 1
ATOM 1101 N N . LYS A 1 156 ? 8.852 5.855 -8.140 1.00 93.94 156 LYS A N 1
ATOM 1102 C CA . LYS A 1 156 ? 9.866 6.768 -7.610 1.00 93.94 156 LYS A CA 1
ATOM 1103 C C . LYS A 1 156 ? 10.561 6.140 -6.408 1.00 93.94 156 LYS A C 1
ATOM 1105 O O . LYS A 1 156 ? 9.894 5.746 -5.462 1.00 93.94 156 LYS A O 1
ATOM 1110 N N . ALA A 1 157 ? 11.882 6.104 -6.426 1.00 92.19 157 ALA A N 1
ATOM 1111 C CA . ALA A 1 157 ? 12.698 5.701 -5.289 1.00 92.19 157 ALA A CA 1
ATOM 1112 C C . ALA A 1 157 ? 13.790 6.750 -5.044 1.00 92.19 157 ALA A C 1
ATOM 1114 O O . ALA A 1 157 ? 14.224 7.431 -5.975 1.00 92.19 157 ALA A O 1
ATOM 1115 N N . VAL A 1 158 ? 14.231 6.925 -3.800 1.00 92.25 158 VAL A N 1
ATOM 1116 C CA . VAL A 1 158 ? 15.458 7.691 -3.515 1.00 92.25 158 VAL A CA 1
ATOM 1117 C C . VAL A 1 158 ? 16.611 6.733 -3.254 1.00 92.25 158 VAL A C 1
ATOM 1119 O O . VAL A 1 158 ? 17.654 6.879 -3.877 1.00 92.25 158 VAL A O 1
ATOM 1122 N N . SER A 1 159 ? 16.420 5.744 -2.389 1.00 89.38 159 SER A N 1
ATOM 1123 C CA . SER A 1 159 ? 17.400 4.707 -2.093 1.00 89.38 159 SER A CA 1
ATOM 1124 C C . SER A 1 159 ? 16.717 3.346 -2.031 1.00 89.38 159 SER A C 1
ATOM 1126 O O . SER A 1 159 ? 15.838 3.150 -1.196 1.00 89.38 159 SER A O 1
ATOM 1128 N N . GLY A 1 160 ? 17.144 2.418 -2.879 1.00 86.69 160 GLY A N 1
ATOM 1129 C CA . GLY A 1 160 ? 16.604 1.060 -2.952 1.00 86.69 160 GLY A CA 1
ATOM 1130 C C . GLY A 1 160 ? 16.396 0.608 -4.391 1.00 86.69 160 GLY A C 1
ATOM 1131 O O . GLY A 1 160 ? 16.392 1.422 -5.325 1.00 86.69 160 GLY A O 1
ATOM 1132 N N . ASP A 1 161 ? 16.235 -0.695 -4.567 1.00 90.31 161 ASP A N 1
ATOM 1133 C CA . ASP A 1 161 ? 16.072 -1.301 -5.878 1.00 90.31 161 ASP A CA 1
ATOM 1134 C C . ASP A 1 161 ? 14.615 -1.211 -6.337 1.00 90.31 161 ASP A C 1
ATOM 1136 O O . ASP A 1 161 ? 13.663 -1.352 -5.565 1.00 90.31 161 ASP A O 1
ATOM 1140 N N . VAL A 1 162 ? 14.420 -0.986 -7.635 1.00 92.50 162 VAL A N 1
ATOM 1141 C CA . VAL A 1 162 ? 13.090 -0.951 -8.246 1.00 92.50 162 VAL A CA 1
ATOM 1142 C C . VAL A 1 162 ? 12.959 -2.109 -9.216 1.00 92.50 162 VAL A C 1
ATOM 1144 O O . VAL A 1 162 ? 13.598 -2.134 -10.268 1.00 92.50 162 VAL A O 1
ATOM 1147 N N . VAL A 1 163 ? 12.082 -3.053 -8.897 1.00 92.44 163 VAL A N 1
ATOM 1148 C CA . VAL A 1 163 ? 11.755 -4.186 -9.761 1.00 92.44 163 VAL A CA 1
ATOM 1149 C C . VAL A 1 163 ? 10.330 -4.032 -10.264 1.00 92.44 163 VAL A C 1
ATOM 1151 O O . VAL A 1 163 ? 9.379 -4.029 -9.490 1.00 92.44 163 VAL A O 1
ATOM 1154 N N . VAL A 1 164 ? 10.155 -3.940 -11.578 1.00 92.12 164 VAL A N 1
ATOM 1155 C CA . VAL A 1 164 ? 8.831 -3.793 -12.189 1.00 92.12 164 VAL A CA 1
ATOM 1156 C C . VAL A 1 164 ? 8.632 -4.793 -13.310 1.00 92.12 164 VAL A C 1
ATOM 1158 O O . VAL A 1 164 ? 9.411 -4.872 -14.258 1.00 92.12 164 VAL A O 1
ATOM 1161 N N . ALA A 1 165 ? 7.543 -5.540 -13.206 1.00 91.06 165 ALA A N 1
ATOM 1162 C CA . ALA A 1 165 ? 7.113 -6.500 -14.197 1.00 91.06 165 ALA A CA 1
ATOM 1163 C C . ALA A 1 165 ? 5.846 -5.998 -14.903 1.00 91.06 165 ALA A C 1
ATOM 1165 O O . ALA A 1 165 ? 4.794 -5.794 -14.293 1.00 91.06 165 ALA A O 1
ATOM 1166 N N . MET A 1 166 ? 5.942 -5.807 -16.218 1.00 87.81 166 MET A N 1
ATOM 1167 C CA . MET A 1 166 ? 4.821 -5.354 -17.049 1.00 87.81 166 MET A CA 1
ATOM 1168 C C . MET A 1 166 ? 4.103 -6.556 -17.665 1.00 87.81 166 MET A C 1
ATOM 1170 O O . MET A 1 166 ? 4.753 -7.513 -18.108 1.00 87.81 166 MET A O 1
ATOM 1174 N N . ARG A 1 167 ? 2.767 -6.512 -17.755 1.00 85.25 167 ARG A N 1
ATOM 1175 C CA . ARG A 1 167 ? 1.997 -7.571 -18.428 1.00 85.25 167 ARG A CA 1
ATOM 1176 C C . ARG A 1 167 ? 2.420 -7.723 -19.897 1.00 85.25 167 ARG A C 1
ATOM 1178 O O . ARG A 1 167 ? 2.898 -6.793 -20.559 1.00 85.25 167 ARG A O 1
ATOM 1185 N N . ARG A 1 168 ? 2.280 -8.945 -20.414 1.00 80.62 168 ARG A N 1
ATOM 1186 C CA . ARG A 1 168 ? 2.541 -9.267 -21.824 1.00 80.62 168 ARG A CA 1
ATOM 1187 C C . ARG A 1 168 ? 1.464 -8.653 -22.728 1.00 80.62 168 ARG A C 1
ATOM 1189 O O . ARG A 1 168 ? 0.353 -8.390 -22.282 1.00 80.62 168 ARG A O 1
ATOM 1196 N N . GLY A 1 169 ? 1.809 -8.405 -23.993 1.00 76.56 169 GLY A N 1
ATOM 1197 C CA . GLY A 1 169 ? 0.887 -7.837 -24.991 1.00 76.56 169 GLY A CA 1
ATOM 1198 C C . GLY A 1 169 ? 0.717 -6.311 -24.952 1.00 76.56 169 GLY A C 1
ATOM 1199 O O . GLY A 1 169 ? -0.047 -5.775 -25.749 1.00 76.56 169 GLY A O 1
ATOM 1200 N N . LEU A 1 170 ? 1.431 -5.606 -24.066 1.00 79.69 170 LEU A N 1
ATOM 1201 C CA . LEU A 1 170 ? 1.402 -4.140 -23.967 1.00 79.69 170 LEU A CA 1
ATOM 1202 C C . LEU A 1 170 ? 2.438 -3.475 -24.881 1.00 79.69 170 LEU A C 1
ATOM 1204 O O . LEU A 1 170 ? 3.587 -3.933 -24.954 1.00 79.69 170 LEU A O 1
ATOM 1208 N N . ARG A 1 171 ? 2.055 -2.349 -25.498 1.00 79.75 171 ARG A N 1
ATOM 1209 C CA . ARG A 1 171 ? 2.990 -1.405 -26.131 1.00 79.75 171 ARG A CA 1
ATOM 1210 C C . ARG A 1 171 ? 3.553 -0.487 -25.050 1.00 79.75 171 ARG A C 1
ATOM 1212 O O . ARG A 1 171 ? 2.815 0.306 -24.480 1.00 79.75 171 ARG A O 1
ATOM 1219 N N . LEU A 1 172 ? 4.840 -0.634 -24.738 1.00 80.88 172 LEU A N 1
ATOM 1220 C CA . LEU A 1 172 ? 5.468 0.060 -23.615 1.00 80.88 172 LEU A CA 1
ATOM 1221 C C . LEU A 1 172 ? 6.232 1.294 -24.085 1.00 80.88 172 LEU A C 1
ATOM 1223 O O . LEU A 1 172 ? 7.165 1.181 -24.878 1.00 80.88 172 LEU A O 1
ATOM 1227 N N . ARG A 1 173 ? 5.890 2.456 -23.532 1.00 83.75 173 ARG A N 1
ATOM 1228 C CA . ARG A 1 173 ? 6.746 3.640 -23.575 1.00 83.75 173 ARG A CA 1
ATOM 1229 C C . ARG A 1 173 ? 7.538 3.715 -22.275 1.00 83.75 173 ARG A C 1
ATOM 1231 O O . ARG A 1 173 ? 6.950 3.877 -21.211 1.00 83.75 173 ARG A O 1
ATOM 1238 N N . LEU A 1 174 ? 8.858 3.594 -22.366 1.00 85.44 174 LEU A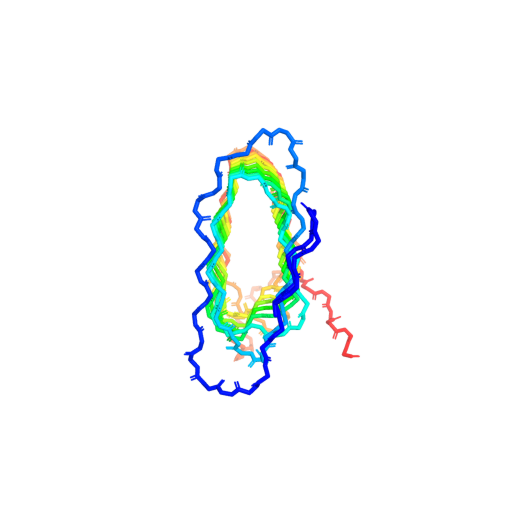 N 1
ATOM 1239 C CA . LEU A 1 174 ? 9.757 3.556 -21.211 1.00 85.44 174 LEU A CA 1
ATOM 1240 C C . LEU A 1 174 ? 10.461 4.908 -21.037 1.00 85.44 174 LEU A C 1
ATOM 1242 O O . LEU A 1 174 ? 11.030 5.437 -21.989 1.00 85.44 174 LEU A O 1
ATOM 1246 N N . ASP A 1 175 ? 10.435 5.451 -19.825 1.00 87.69 175 ASP A N 1
ATOM 1247 C CA . ASP A 1 175 ? 11.220 6.615 -19.400 1.00 87.69 175 ASP A CA 1
ATOM 1248 C C . ASP A 1 175 ? 11.826 6.306 -18.027 1.00 87.69 175 ASP A C 1
ATOM 1250 O O . ASP A 1 175 ? 11.147 6.323 -16.998 1.00 87.69 175 ASP A O 1
ATOM 1254 N N . VAL A 1 176 ? 13.104 5.941 -18.022 1.00 85.00 176 VAL A N 1
ATOM 1255 C CA . VAL A 1 176 ? 13.796 5.427 -16.839 1.00 85.00 176 VAL A CA 1
ATOM 1256 C C . VAL A 1 176 ? 15.016 6.286 -16.580 1.00 85.00 176 VAL A C 1
ATOM 1258 O O . VAL A 1 176 ? 15.886 6.404 -17.436 1.00 85.00 176 VAL A O 1
ATOM 1261 N N . ASN A 1 177 ? 15.072 6.885 -15.394 1.00 83.69 177 ASN A N 1
ATOM 1262 C CA . ASN A 1 177 ? 16.169 7.745 -14.974 1.00 83.69 177 ASN A CA 1
ATOM 1263 C C . ASN A 1 177 ? 16.711 7.249 -13.631 1.00 83.69 177 ASN A C 1
ATOM 1265 O O . ASN A 1 177 ? 15.956 7.136 -12.664 1.00 83.69 177 ASN A O 1
ATOM 1269 N N . SER A 1 178 ? 18.013 6.979 -13.577 1.00 81.25 178 SER A N 1
ATOM 1270 C CA . SER A 1 178 ? 18.756 6.703 -12.346 1.00 81.25 178 SER A CA 1
ATOM 1271 C C . SER A 1 178 ? 19.913 7.694 -12.237 1.00 81.25 178 SER A C 1
ATOM 1273 O O . 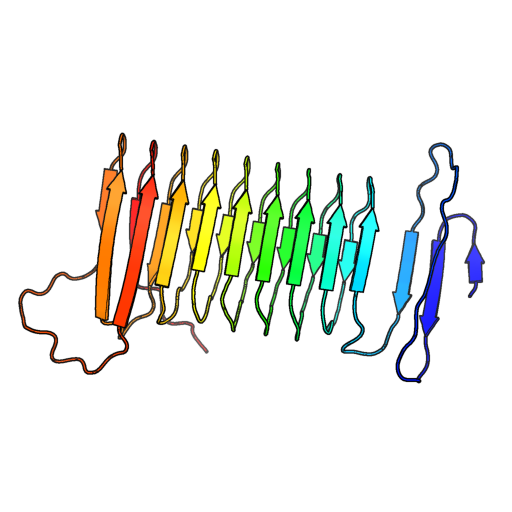SER A 1 178 ? 20.508 8.039 -13.260 1.00 81.25 178 SER A O 1
ATOM 1275 N N . VAL A 1 179 ? 20.207 8.187 -11.030 1.00 82.06 179 VAL A N 1
ATOM 1276 C CA . VAL A 1 179 ? 21.372 9.063 -10.796 1.00 82.06 179 VAL A CA 1
ATOM 1277 C C . VAL A 1 179 ? 22.617 8.224 -10.502 1.00 82.06 179 VAL A C 1
ATOM 1279 O O . VAL A 1 179 ? 23.653 8.426 -11.132 1.00 82.06 179 VAL A O 1
ATOM 1282 N N . SER A 1 180 ? 22.518 7.269 -9.577 1.00 75.62 180 SER A N 1
ATOM 1283 C CA . SER A 1 180 ? 23.579 6.335 -9.202 1.00 75.62 180 SER A CA 1
ATOM 1284 C C . SER A 1 180 ? 23.021 4.918 -9.049 1.00 75.62 180 SER A C 1
ATOM 1286 O O . SER A 1 180 ? 22.322 4.612 -8.092 1.00 75.62 180 SER A O 1
ATOM 1288 N N . GLY A 1 181 ? 23.337 4.038 -9.990 1.00 67.50 181 GLY A N 1
ATOM 1289 C CA . GLY A 1 181 ? 22.840 2.663 -10.022 1.00 67.50 181 GLY A CA 1
ATOM 1290 C C . GLY A 1 181 ? 22.800 2.138 -11.451 1.00 67.50 181 GLY A C 1
ATOM 1291 O O . GLY A 1 181 ? 23.060 2.882 -12.401 1.00 67.50 181 GLY A O 1
ATOM 1292 N N . SER A 1 182 ? 22.489 0.860 -11.611 1.00 74.12 182 SER A N 1
ATOM 1293 C CA . SER A 1 182 ? 22.409 0.201 -12.912 1.00 74.12 182 SER A CA 1
ATOM 1294 C C . SER A 1 182 ? 20.956 0.059 -13.347 1.00 74.12 182 SER A C 1
ATOM 1296 O O . SER A 1 182 ? 20.086 -0.331 -12.574 1.00 74.12 182 SER A O 1
ATOM 1298 N N . VAL A 1 183 ? 20.675 0.345 -14.617 1.00 78.00 183 VAL A N 1
ATOM 1299 C CA . VAL A 1 183 ? 19.360 0.083 -15.213 1.00 78.00 183 VAL A CA 1
ATOM 1300 C C . VAL A 1 183 ? 19.476 -1.147 -16.106 1.00 78.00 183 VAL A C 1
ATOM 1302 O O . VAL A 1 183 ? 20.182 -1.124 -17.112 1.00 78.00 183 VAL A O 1
ATOM 1305 N N . GLY A 1 184 ? 18.782 -2.220 -15.733 1.00 74.31 184 GLY A N 1
ATOM 1306 C CA . GLY A 1 184 ? 18.656 -3.454 -16.502 1.00 74.31 184 GLY A CA 1
ATOM 1307 C C . GLY A 1 184 ? 17.229 -3.646 -17.015 1.00 74.31 184 GLY A C 1
ATOM 1308 O O . GLY A 1 184 ? 16.263 -3.573 -16.257 1.00 74.31 184 GLY A O 1
ATOM 1309 N N . SER A 1 185 ? 17.083 -3.927 -18.308 1.00 73.56 185 SER A N 1
ATOM 1310 C CA . SER A 1 185 ? 15.795 -4.261 -18.921 1.00 73.56 185 SER A CA 1
ATOM 1311 C C . SER A 1 185 ? 15.908 -5.588 -19.658 1.00 73.56 185 SER A C 1
ATOM 1313 O O . SER A 1 185 ? 16.707 -5.713 -20.581 1.00 73.56 185 SER A O 1
ATOM 1315 N N . GLU A 1 186 ? 15.080 -6.558 -19.277 1.00 72.00 186 GLU A N 1
ATOM 1316 C CA . GLU A 1 186 ? 14.940 -7.852 -19.963 1.00 72.00 186 GLU A CA 1
ATOM 1317 C C . GLU A 1 186 ? 13.843 -7.817 -21.045 1.00 72.00 186 GLU A C 1
ATOM 1319 O O . GLU A 1 186 ? 13.464 -8.841 -21.613 1.00 72.00 186 GLU A O 1
ATOM 1324 N N . LEU A 1 187 ? 13.284 -6.637 -21.328 1.00 64.62 187 LEU A N 1
ATOM 1325 C CA . LEU A 1 187 ? 12.296 -6.466 -22.387 1.00 64.62 187 LEU A CA 1
ATOM 1326 C C . LEU A 1 187 ? 12.966 -6.621 -23.759 1.00 64.62 187 LEU A C 1
ATOM 1328 O O . LEU A 1 187 ? 13.910 -5.896 -24.065 1.00 64.62 187 LEU A O 1
ATOM 1332 N N . GLU A 1 188 ? 12.440 -7.516 -24.601 1.00 54.50 188 GLU A N 1
ATOM 1333 C CA . GLU A 1 188 ? 12.828 -7.595 -26.013 1.00 54.50 188 GLU A CA 1
ATOM 1334 C C . GLU A 1 188 ? 12.566 -6.246 -26.696 1.00 54.50 188 GLU A C 1
ATOM 1336 O O . GLU A 1 188 ? 11.417 -5.824 -26.868 1.00 54.50 188 G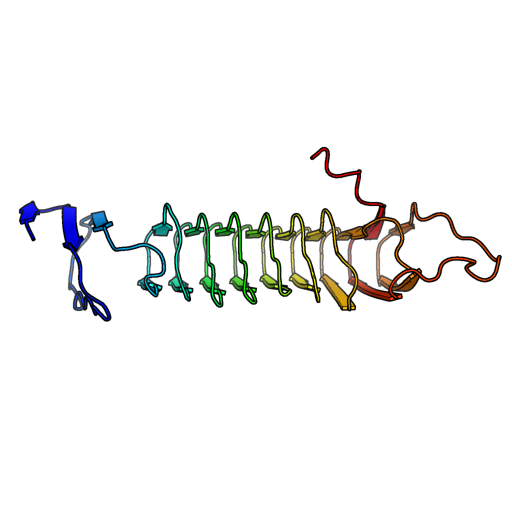LU A O 1
ATOM 1341 N N . VAL A 1 189 ? 13.645 -5.555 -27.061 1.00 54.75 189 VAL A N 1
ATOM 1342 C CA . VAL A 1 189 ? 13.600 -4.334 -27.866 1.00 54.75 189 VAL A CA 1
ATOM 1343 C C . VAL A 1 189 ? 13.530 -4.762 -29.328 1.00 54.75 189 VAL A C 1
ATOM 1345 O O . VAL A 1 189 ? 14.407 -5.477 -29.808 1.00 54.75 189 VAL A O 1
ATOM 1348 N N . SER A 1 190 ? 12.479 -4.354 -30.038 1.00 49.47 190 SER A N 1
ATOM 1349 C CA . SER A 1 190 ? 12.356 -4.582 -31.479 1.00 49.47 190 SER A CA 1
ATOM 1350 C C . SER A 1 190 ? 12.200 -3.250 -32.201 1.00 49.47 190 SER A C 1
ATOM 1352 O O . SER A 1 190 ? 11.301 -2.478 -31.878 1.00 49.47 190 SER A O 1
ATOM 1354 N N . ASP A 1 191 ? 13.055 -3.015 -33.199 1.00 47.91 191 ASP A N 1
ATOM 1355 C CA . ASP A 1 191 ? 12.992 -1.857 -34.105 1.00 47.91 191 ASP A CA 1
ATOM 1356 C C . ASP A 1 191 ? 11.898 -1.998 -35.180 1.00 47.91 191 ASP A C 1
ATOM 1358 O O . ASP A 1 191 ? 11.681 -1.096 -35.992 1.00 47.91 191 ASP A O 1
ATOM 1362 N N . ALA A 1 192 ? 11.190 -3.133 -35.218 1.00 50.44 192 ALA A N 1
ATOM 1363 C CA . ALA A 1 192 ? 10.053 -3.304 -36.105 1.00 50.44 192 ALA A CA 1
ATOM 1364 C C . ALA A 1 192 ? 8.862 -2.482 -35.577 1.00 50.44 192 ALA A C 1
ATOM 1366 O O . ALA A 1 192 ? 8.521 -2.612 -34.397 1.00 50.44 192 ALA A O 1
ATOM 1367 N N . PRO A 1 193 ? 8.183 -1.672 -36.418 1.00 48.56 193 PRO A N 1
ATOM 1368 C CA . PRO A 1 193 ? 6.970 -0.981 -36.003 1.00 48.56 193 PRO A CA 1
ATOM 1369 C C . PRO A 1 193 ? 6.005 -2.021 -35.443 1.00 48.56 193 PRO A C 1
ATOM 1371 O O . PRO A 1 193 ? 5.720 -3.025 -36.103 1.00 48.56 193 PRO A O 1
ATOM 1374 N N . ALA A 1 194 ? 5.578 -1.817 -34.196 1.00 53.44 194 ALA A N 1
ATOM 1375 C CA . ALA A 1 194 ? 4.795 -2.794 -33.462 1.00 53.44 194 ALA A CA 1
ATOM 1376 C C . ALA A 1 194 ? 3.582 -3.213 -34.303 1.00 53.44 194 ALA A C 1
ATOM 1378 O O . ALA A 1 194 ? 2.625 -2.460 -34.447 1.00 53.44 194 ALA A O 1
ATOM 1379 N N . ARG A 1 195 ? 3.598 -4.447 -34.819 1.00 49.38 195 ARG A N 1
ATOM 1380 C CA . ARG A 1 195 ? 2.437 -5.100 -35.452 1.00 49.38 195 ARG A CA 1
ATOM 1381 C C . ARG A 1 195 ? 1.306 -5.400 -34.452 1.00 49.38 195 ARG A C 1
ATOM 1383 O O . ARG A 1 195 ? 0.362 -6.099 -34.795 1.00 49.38 195 ARG A O 1
ATOM 1390 N N . ASN A 1 196 ? 1.418 -4.908 -33.218 1.00 56.28 196 ASN A N 1
ATOM 1391 C CA . ASN A 1 196 ? 0.495 -5.166 -32.127 1.00 56.28 196 ASN A CA 1
ATOM 1392 C C . ASN A 1 196 ? -0.447 -3.977 -31.927 1.00 56.28 196 ASN A C 1
ATOM 1394 O O . ASN A 1 196 ? -0.020 -2.924 -31.455 1.00 56.28 196 ASN A O 1
ATOM 1398 N N . ASP A 1 197 ? -1.742 -4.208 -32.138 1.00 59.62 197 ASP A N 1
ATOM 1399 C CA . ASP A 1 197 ? -2.855 -3.349 -31.698 1.00 59.62 197 ASP A CA 1
ATOM 1400 C C . ASP A 1 197 ? -3.102 -3.434 -30.174 1.00 59.62 197 ASP A C 1
ATOM 1402 O O . ASP A 1 197 ? -4.205 -3.208 -29.680 1.00 59.62 197 ASP A O 1
ATOM 1406 N N . GLY A 1 198 ? -2.072 -3.786 -29.399 1.00 64.44 198 GLY A N 1
ATOM 1407 C CA . GLY A 1 198 ? -2.159 -3.909 -27.947 1.00 64.44 198 GLY A CA 1
ATOM 1408 C C . GLY A 1 198 ? -2.336 -2.546 -27.267 1.00 64.44 198 GLY A C 1
ATOM 1409 O O . GLY A 1 198 ? -1.895 -1.525 -27.812 1.00 64.44 198 GLY A O 1
ATOM 1410 N N . PRO A 1 199 ? -2.954 -2.493 -26.078 1.00 76.00 199 PRO A N 1
ATOM 1411 C CA . PRO A 1 199 ? -3.098 -1.245 -25.339 1.00 76.00 199 PRO A CA 1
ATOM 1412 C C . PRO A 1 199 ? -1.722 -0.650 -24.998 1.00 76.00 199 PRO A C 1
ATOM 1414 O O . PRO A 1 199 ? -0.765 -1.376 -24.699 1.00 76.00 199 PRO A O 1
ATOM 1417 N N . GLU A 1 200 ? -1.616 0.675 -25.100 1.00 80.62 200 GLU A N 1
ATOM 1418 C CA . GLU A 1 200 ? -0.414 1.416 -24.715 1.00 80.62 200 GLU A CA 1
ATOM 1419 C C . GLU A 1 200 ? -0.303 1.502 -23.189 1.00 80.62 200 GLU A C 1
ATOM 1421 O O . GLU A 1 200 ? -1.305 1.622 -22.483 1.00 80.62 200 GLU A O 1
ATOM 1426 N N . ALA A 1 201 ? 0.924 1.433 -22.681 1.00 84.50 201 ALA A N 1
ATOM 1427 C CA . ALA A 1 201 ? 1.238 1.675 -21.281 1.00 84.50 201 ALA A CA 1
ATOM 1428 C C . ALA A 1 201 ? 2.538 2.476 -21.172 1.00 84.50 201 ALA A C 1
ATOM 1430 O O . ALA A 1 201 ? 3.522 2.190 -21.865 1.00 84.50 201 ALA A O 1
ATOM 1431 N N . THR A 1 202 ? 2.557 3.467 -20.286 1.00 88.44 202 THR A N 1
ATOM 1432 C CA . THR A 1 202 ? 3.758 4.263 -20.015 1.00 88.44 202 THR A CA 1
ATOM 1433 C C . THR A 1 202 ? 4.380 3.782 -18.717 1.00 88.44 202 THR A C 1
ATOM 1435 O O . THR A 1 202 ? 3.717 3.769 -17.688 1.00 88.44 202 THR A O 1
ATOM 1438 N N . LEU A 1 203 ? 5.666 3.446 -18.734 1.00 90.25 203 LEU A N 1
ATOM 1439 C CA . LEU A 1 203 ? 6.441 3.175 -17.530 1.00 90.25 203 LEU A CA 1
ATOM 1440 C C . LEU A 1 203 ? 7.438 4.309 -17.310 1.00 90.25 203 LEU A C 1
ATOM 1442 O O . LEU A 1 203 ? 8.356 4.505 -18.106 1.00 90.25 203 LEU A O 1
ATOM 1446 N N . ARG A 1 204 ? 7.259 5.039 -16.211 1.00 92.81 204 ARG A N 1
ATOM 1447 C CA . ARG A 1 204 ? 8.192 6.043 -15.706 1.00 92.81 204 ARG A CA 1
ATOM 1448 C C . ARG A 1 204 ? 8.821 5.540 -14.423 1.00 92.81 204 ARG A C 1
ATOM 1450 O O . ARG A 1 204 ? 8.125 5.410 -13.422 1.00 92.81 204 ARG A O 1
ATOM 1457 N N . VAL A 1 205 ? 10.129 5.325 -14.432 1.00 91.44 205 VAL A N 1
ATOM 1458 C CA . VAL A 1 205 ? 10.878 4.977 -13.219 1.00 91.44 205 VAL A CA 1
ATOM 1459 C C . VAL A 1 205 ? 11.914 6.053 -12.954 1.00 91.44 205 VAL A C 1
ATOM 1461 O O . VAL A 1 205 ? 12.689 6.418 -13.837 1.00 91.44 205 VAL A O 1
ATOM 1464 N N . ARG A 1 206 ? 11.918 6.592 -11.737 1.00 90.81 206 ARG A N 1
ATOM 1465 C CA . ARG A 1 206 ? 12.942 7.532 -11.280 1.00 90.81 206 ARG A CA 1
ATOM 1466 C C . ARG A 1 206 ? 13.538 7.024 -9.986 1.00 90.81 206 ARG A C 1
ATOM 1468 O O . ARG A 1 206 ? 12.818 6.931 -8.999 1.00 90.81 206 ARG A O 1
ATOM 1475 N N . THR A 1 207 ? 14.829 6.737 -9.989 1.00 88.44 207 THR A N 1
ATOM 1476 C CA . THR A 1 207 ? 15.575 6.446 -8.765 1.00 88.44 207 THR A CA 1
ATOM 1477 C C . THR A 1 207 ? 16.757 7.398 -8.618 1.00 88.44 207 THR A C 1
ATOM 1479 O O . THR A 1 207 ? 17.284 7.897 -9.614 1.00 88.44 207 THR A O 1
ATOM 1482 N N . VAL A 1 208 ? 17.151 7.711 -7.384 1.00 88.69 208 VAL A N 1
ATOM 1483 C CA . VAL A 1 208 ? 18.414 8.417 -7.136 1.00 88.69 208 VAL A CA 1
ATOM 1484 C C . VAL A 1 208 ? 19.522 7.392 -6.945 1.00 88.69 208 VAL A C 1
ATOM 1486 O O . VAL A 1 208 ? 20.503 7.444 -7.675 1.00 88.69 208 VAL A O 1
ATOM 1489 N N . SER A 1 209 ? 19.344 6.445 -6.027 1.00 85.38 209 SER A N 1
ATOM 1490 C CA . SER A 1 209 ? 20.304 5.398 -5.706 1.00 85.38 209 SER A CA 1
ATOM 1491 C C . SER A 1 209 ? 19.648 4.020 -5.709 1.00 85.38 209 SER A C 1
ATOM 1493 O O . SER A 1 209 ? 18.672 3.813 -4.994 1.00 85.38 209 SER A O 1
ATOM 1495 N N . GLY A 1 210 ? 20.211 3.077 -6.464 1.00 82.19 210 GLY A N 1
ATOM 1496 C CA . GLY A 1 210 ? 19.730 1.692 -6.548 1.00 82.19 210 GLY A CA 1
ATOM 1497 C C . GLY A 1 210 ? 19.541 1.207 -7.982 1.00 82.19 210 GLY A C 1
ATOM 1498 O O . GLY A 1 210 ? 19.543 1.998 -8.936 1.00 82.19 210 GLY A O 1
ATOM 1499 N N . ASP A 1 211 ? 19.400 -0.103 -8.134 1.00 87.06 211 ASP A N 1
ATOM 1500 C CA . ASP A 1 211 ? 19.269 -0.749 -9.430 1.00 87.06 211 ASP A CA 1
ATOM 1501 C C . ASP A 1 211 ? 17.803 -0.801 -9.871 1.00 87.06 211 ASP A C 1
ATOM 1503 O O . ASP A 1 211 ? 16.884 -1.062 -9.094 1.00 87.06 211 ASP A O 1
ATOM 1507 N N . VAL A 1 212 ? 17.565 -0.570 -11.162 1.00 88.06 212 VAL A N 1
ATOM 1508 C CA . VAL A 1 212 ? 16.232 -0.703 -11.759 1.00 88.06 212 VAL A CA 1
ATOM 1509 C C . VAL A 1 212 ? 16.220 -1.939 -12.638 1.00 88.06 212 VAL A C 1
ATOM 1511 O O . VAL A 1 212 ? 16.961 -2.000 -13.618 1.00 88.06 212 VAL A O 1
ATOM 1514 N N . ARG A 1 213 ? 15.352 -2.905 -12.328 1.00 88.44 213 ARG A N 1
ATOM 1515 C CA . ARG A 1 213 ? 15.140 -4.107 -13.139 1.00 88.44 213 ARG A CA 1
ATOM 1516 C C . ARG A 1 213 ? 13.731 -4.130 -13.711 1.00 88.44 213 ARG A C 1
ATOM 1518 O O . ARG A 1 213 ? 12.745 -4.124 -12.977 1.00 88.44 213 ARG A O 1
ATOM 1525 N N . ILE A 1 214 ? 13.642 -4.204 -15.034 1.00 87.75 214 ILE A N 1
ATOM 1526 C CA . ILE A 1 214 ? 12.370 -4.259 -15.756 1.00 87.75 214 ILE A CA 1
ATOM 1527 C C . ILE A 1 214 ? 12.234 -5.627 -16.407 1.00 87.75 214 ILE A C 1
ATOM 1529 O O . ILE A 1 214 ? 13.075 -6.020 -17.216 1.00 87.75 214 ILE A O 1
ATOM 1533 N N . THR A 1 215 ? 11.161 -6.338 -16.074 1.00 86.75 215 THR A N 1
ATOM 1534 C CA . THR A 1 215 ? 10.884 -7.683 -16.585 1.00 86.75 215 THR A CA 1
ATOM 1535 C C . THR A 1 215 ? 9.480 -7.767 -17.187 1.00 86.75 215 THR A C 1
ATOM 1537 O O . THR A 1 215 ? 8.669 -6.835 -17.127 1.00 86.75 215 THR A O 1
ATOM 1540 N N . ARG A 1 216 ? 9.172 -8.897 -17.825 1.00 83.00 216 ARG A N 1
ATOM 1541 C CA . ARG A 1 216 ? 7.789 -9.254 -18.158 1.00 83.00 216 ARG A CA 1
ATOM 1542 C C . ARG A 1 216 ? 7.199 -10.047 -17.001 1.00 83.00 216 ARG A C 1
ATOM 1544 O O . ARG A 1 216 ? 7.851 -10.949 -16.484 1.00 83.00 216 ARG A O 1
ATOM 1551 N N . ALA A 1 217 ? 5.953 -9.751 -16.643 1.00 76.94 217 ALA A N 1
ATOM 1552 C CA . ALA A 1 217 ? 5.223 -10.582 -15.696 1.00 76.94 217 ALA A CA 1
ATOM 1553 C C . ALA A 1 217 ? 5.133 -12.017 -16.242 1.00 76.94 217 ALA A C 1
ATOM 1555 O O . ALA A 1 217 ? 4.788 -12.218 -17.414 1.00 76.94 217 ALA A O 1
ATOM 1556 N N . ALA A 1 218 ? 5.461 -13.001 -15.400 1.00 62.47 218 ALA A N 1
ATOM 1557 C CA . ALA A 1 218 ? 5.173 -14.399 -15.694 1.00 62.47 218 ALA A CA 1
ATOM 1558 C C . ALA A 1 218 ? 3.658 -14.556 -15.901 1.00 62.47 218 ALA A C 1
ATOM 1560 O O . ALA A 1 218 ? 2.875 -13.836 -15.279 1.00 62.47 218 ALA A O 1
ATOM 1561 N N . GLU A 1 219 ? 3.243 -15.454 -16.797 1.00 45.44 219 GLU A N 1
ATOM 1562 C CA . GLU A 1 219 ? 1.822 -15.773 -16.956 1.00 45.44 219 GLU A CA 1
ATOM 1563 C C . GLU A 1 219 ? 1.242 -16.132 -15.586 1.00 45.44 219 GLU A C 1
ATOM 1565 O O . GLU A 1 219 ? 1.752 -17.025 -14.906 1.00 45.44 219 GLU A O 1
ATOM 1570 N N . ALA A 1 220 ? 0.201 -15.410 -15.169 1.00 39.56 220 ALA A N 1
ATOM 1571 C CA . ALA A 1 220 ? -0.628 -15.853 -14.066 1.00 39.56 220 ALA A CA 1
ATOM 1572 C C . ALA A 1 220 ? -1.243 -17.184 -14.510 1.00 39.56 220 ALA A C 1
ATOM 1574 O O . ALA A 1 220 ? -2.075 -17.213 -15.419 1.00 39.56 220 ALA A O 1
ATOM 1575 N N . VAL A 1 221 ? -0.761 -18.288 -13.938 1.00 29.06 221 VAL A N 1
ATOM 1576 C CA . VAL A 1 221 ? -1.422 -19.585 -14.069 1.00 29.06 221 VAL A CA 1
ATOM 1577 C C . VAL A 1 221 ? -2.781 -19.413 -13.398 1.00 29.06 221 VAL A C 1
ATOM 1579 O O . VAL A 1 221 ? -2.839 -19.147 -12.197 1.00 29.06 221 VAL A O 1
ATOM 1582 N N . ALA A 1 222 ? -3.827 -19.438 -14.221 1.00 29.28 222 ALA A N 1
ATOM 1583 C CA . ALA A 1 222 ? -5.222 -19.338 -13.810 1.00 29.28 222 ALA A CA 1
ATOM 1584 C C . ALA A 1 222 ? -5.625 -20.464 -12.848 1.00 29.28 222 ALA A C 1
ATOM 1586 O O . ALA A 1 222 ? -5.071 -21.582 -12.980 1.00 29.28 222 ALA A O 1
#